Protein AF-A0A822CH81-F1 (afdb_monomer)

Solvent-accessible surface area (backbone atoms only — not comparable to full-atom values): 10893 Å² total; per-residue (Å²): 95,43,92,82,70,73,47,60,62,78,80,57,66,49,81,65,67,58,26,70,72,47,43,46,53,61,46,34,68,74,40,91,65,23,70,62,56,49,52,55,52,52,50,49,55,49,53,59,51,48,55,54,50,51,54,54,52,48,54,55,52,50,51,50,34,70,75,37,65,79,48,52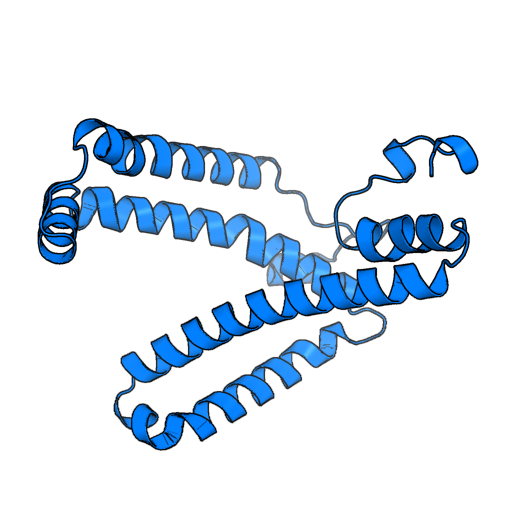,85,43,47,68,59,52,52,53,50,49,52,52,52,53,51,64,70,46,48,66,50,74,42,100,66,8,65,60,54,47,50,50,47,49,60,40,58,56,58,57,49,50,34,52,51,51,32,52,51,32,47,43,50,34,65,69,67,23,49,70,54,55,47,48,51,48,19,69,75,68,74,48,71,70,66,60,72,63,54,46,43,42,46,68,45,51,46,39,50,50,33,46,53,50,40,52,50,50,61,72,65,61,64,85,70,65,63,88,90,46,74,67,54,72,70,58,56,62,71,49,109

Sequence (193 aa):
MSLKTGLPIAQVAQGGPGLAFIAYPQALSIMPGGPFWAVIFFFMLLTLGLDSQFAFADVIISGLLDSFKQLRRHKIFVTISYCIVCYLLALPICAPGGIYLFTLMNEYASNLSVFACAFIEFVLIAYIYGFNNFMEDIRMMLGKRPLEPFWFFTWCISGPLVTLIIFFSTVIRFRTPTEGNYEYPAYANALGW

pLDDT: mean 86.25, std 8.96, range [56.41, 96.06]

Structure (mmCIF, N/CA/C/O backbone):
data_AF-A0A822CH81-F1
#
_entry.id   AF-A0A822CH81-F1
#
loop_
_atom_site.group_PDB
_atom_site.id
_atom_site.type_symbol
_atom_site.label_atom_id
_atom_site.label_alt_id
_atom_site.label_comp_id
_atom_site.label_asym_id
_atom_site.label_entity_id
_atom_site.label_seq_id
_atom_site.pdbx_PDB_ins_code
_atom_site.Cartn_x
_atom_site.Cartn_y
_atom_s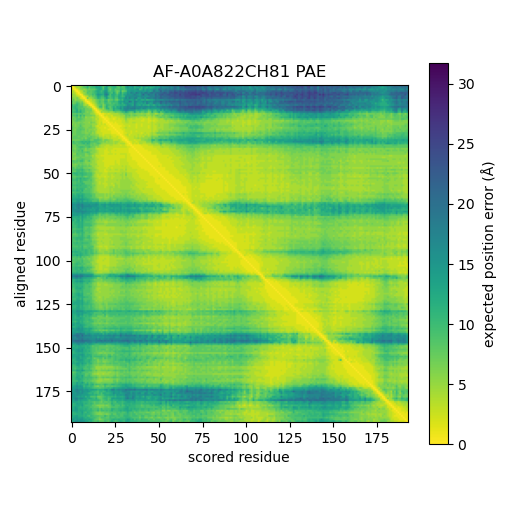ite.Cartn_z
_atom_site.occupancy
_atom_site.B_iso_or_equiv
_atom_site.auth_seq_id
_atom_site.auth_comp_id
_atom_site.auth_asym_id
_atom_site.auth_atom_id
_atom_site.pdbx_PDB_model_num
ATOM 1 N N . MET A 1 1 ? 25.733 7.157 -15.537 1.00 56.41 1 MET A N 1
ATOM 2 C CA . MET A 1 1 ? 25.040 6.988 -16.832 1.00 56.41 1 MET A CA 1
ATOM 3 C C . MET A 1 1 ? 25.087 8.261 -17.667 1.00 56.41 1 MET A C 1
ATOM 5 O O . MET A 1 1 ? 25.734 8.218 -18.703 1.00 56.41 1 MET A O 1
ATOM 9 N N . SER A 1 2 ? 24.545 9.397 -17.206 1.00 58.25 2 SER A N 1
ATOM 10 C CA . SER A 1 2 ? 24.563 10.672 -17.959 1.00 58.25 2 SER A CA 1
ATOM 11 C C . SER A 1 2 ? 25.967 11.096 -18.443 1.00 58.25 2 SER A C 1
ATOM 13 O O . SER A 1 2 ? 26.146 11.349 -19.628 1.00 58.25 2 SER A O 1
ATOM 15 N N . LEU A 1 3 ? 27.003 10.997 -17.596 1.00 65.75 3 LEU A N 1
ATOM 16 C CA . LEU A 1 3 ? 28.392 11.328 -17.976 1.00 65.75 3 LEU A CA 1
ATOM 17 C C . LEU A 1 3 ? 28.984 10.438 -19.096 1.00 65.75 3 LEU A C 1
ATOM 19 O O . LEU A 1 3 ? 29.826 10.893 -19.856 1.00 65.75 3 LEU A O 1
ATOM 23 N N . LYS A 1 4 ? 28.573 9.163 -19.192 1.00 62.88 4 LYS A N 1
ATOM 24 C CA . LYS A 1 4 ? 29.111 8.200 -20.178 1.00 62.88 4 LYS A CA 1
ATOM 25 C C . LYS A 1 4 ? 28.238 8.032 -21.425 1.00 62.88 4 LYS A C 1
ATOM 27 O O . LYS A 1 4 ? 28.747 7.621 -22.456 1.00 62.88 4 LYS A O 1
ATOM 32 N N . THR A 1 5 ? 26.940 8.308 -21.318 1.00 60.78 5 THR A N 1
ATOM 33 C CA . THR A 1 5 ? 25.959 8.155 -22.412 1.00 60.78 5 THR A CA 1
ATOM 34 C C . THR A 1 5 ? 25.613 9.483 -23.083 1.00 60.78 5 THR A C 1
ATOM 36 O O . THR A 1 5 ? 24.986 9.476 -24.133 1.00 60.78 5 THR A O 1
ATOM 39 N N . GLY A 1 6 ? 26.005 10.621 -22.495 1.00 63.62 6 GLY A N 1
ATOM 40 C CA . GLY A 1 6 ? 25.714 11.956 -23.026 1.00 63.62 6 GLY A CA 1
ATOM 41 C C . GLY A 1 6 ? 24.241 12.368 -22.935 1.00 63.62 6 GLY A C 1
ATOM 42 O O . GLY A 1 6 ? 23.880 13.432 -23.427 1.00 63.62 6 GLY A O 1
ATOM 43 N N . LEU A 1 7 ? 23.385 11.549 -22.312 1.00 69.56 7 LEU A N 1
ATOM 44 C CA . LEU A 1 7 ? 21.951 11.808 -22.204 1.00 69.56 7 LEU A CA 1
ATOM 45 C C . LEU A 1 7 ? 21.621 12.715 -21.001 1.00 69.56 7 LEU A C 1
ATOM 47 O O . LEU A 1 7 ? 22.214 12.545 -19.923 1.00 69.56 7 LEU A O 1
ATOM 51 N N . PRO A 1 8 ? 20.657 13.650 -21.139 1.00 70.56 8 PRO A N 1
ATOM 52 C CA . PRO A 1 8 ? 20.176 14.476 -20.035 1.00 70.56 8 PRO A CA 1
ATOM 53 C C . PRO A 1 8 ? 19.601 13.619 -18.905 1.00 70.56 8 PRO A C 1
ATOM 55 O O . PRO A 1 8 ? 18.830 12.699 -19.165 1.00 70.56 8 PRO A O 1
ATOM 58 N N . ILE A 1 9 ? 19.899 13.962 -17.645 1.00 65.44 9 ILE A N 1
ATOM 59 C CA . ILE A 1 9 ? 19.430 13.225 -16.449 1.00 65.44 9 ILE A CA 1
ATOM 60 C C . ILE A 1 9 ? 17.902 13.045 -16.451 1.00 65.44 9 ILE A C 1
ATOM 62 O O . ILE A 1 9 ? 17.415 11.983 -16.074 1.00 65.44 9 ILE A O 1
ATOM 66 N N . ALA A 1 10 ? 17.155 14.029 -16.961 1.00 63.06 10 ALA A N 1
ATOM 67 C CA . ALA A 1 10 ? 15.696 13.978 -17.075 1.00 63.06 10 ALA A CA 1
ATOM 68 C C . ALA A 1 10 ? 15.167 12.829 -17.961 1.00 63.06 10 ALA A C 1
ATOM 70 O O . ALA A 1 10 ? 14.057 12.359 -17.739 1.00 63.06 10 ALA A O 1
ATOM 71 N N . GLN A 1 11 ? 15.944 12.348 -18.939 1.00 61.78 11 GLN A N 1
ATOM 72 C CA . GLN A 1 11 ? 15.560 11.203 -19.780 1.00 61.78 11 GLN A CA 1
ATOM 73 C C . GLN A 1 11 ? 15.865 9.854 -19.119 1.00 61.78 11 GLN A C 1
ATOM 75 O O . GLN A 1 11 ? 15.306 8.836 -19.508 1.00 61.78 11 GLN A O 1
ATOM 80 N N . VAL A 1 12 ? 16.745 9.844 -18.117 1.00 59.25 12 VAL A N 1
ATOM 81 C CA . VAL A 1 12 ? 17.216 8.626 -17.441 1.00 59.25 12 VAL A CA 1
ATOM 82 C C . VAL A 1 12 ? 16.538 8.417 -16.083 1.00 59.25 12 VAL A C 1
ATOM 84 O O . VAL A 1 12 ? 16.544 7.309 -15.560 1.00 59.25 12 VAL A O 1
ATOM 87 N N . ALA A 1 13 ? 15.962 9.478 -15.513 1.00 58.34 13 ALA A N 1
ATOM 88 C CA . ALA A 1 13 ? 15.343 9.511 -14.191 1.00 58.34 13 ALA A CA 1
ATOM 89 C C . ALA A 1 13 ? 13.810 9.642 -14.263 1.00 58.34 13 ALA A C 1
ATOM 91 O O . ALA A 1 13 ? 13.215 10.438 -13.537 1.00 58.34 13 ALA A O 1
ATOM 92 N N . GLN A 1 14 ? 13.159 8.889 -15.152 1.00 61.22 14 GLN A N 1
ATOM 93 C CA . GLN A 1 14 ? 11.700 8.763 -15.113 1.00 61.22 14 GLN A CA 1
ATOM 94 C C . GLN A 1 14 ? 11.318 7.805 -13.977 1.00 61.22 14 GLN A C 1
ATOM 96 O O . GLN A 1 14 ? 11.880 6.717 -13.877 1.00 61.22 14 GLN A O 1
ATOM 101 N N . GLY A 1 15 ? 10.421 8.234 -13.084 1.00 64.25 15 GLY A N 1
ATOM 102 C CA . GLY A 1 15 ? 9.946 7.415 -11.966 1.00 64.25 15 GLY A CA 1
ATOM 103 C C . GLY A 1 15 ? 9.169 6.178 -12.431 1.00 64.25 15 GLY A C 1
ATOM 104 O O . GLY A 1 15 ? 8.727 6.102 -13.574 1.00 64.25 15 GLY A O 1
ATOM 105 N N . GLY A 1 16 ? 8.997 5.206 -11.534 1.00 74.25 16 GLY A N 1
ATOM 106 C CA . GLY A 1 16 ? 8.250 3.977 -11.813 1.00 74.25 16 GLY A CA 1
ATOM 107 C C . GLY A 1 16 ? 9.122 2.793 -12.263 1.00 74.25 16 GLY A C 1
ATOM 108 O O . GLY A 1 16 ? 10.353 2.837 -12.151 1.00 74.25 16 GLY A O 1
ATOM 109 N N . PRO A 1 17 ? 8.503 1.703 -12.754 1.00 78.81 17 PRO A N 1
ATOM 110 C CA . PRO A 1 17 ? 9.198 0.450 -13.063 1.00 78.81 17 PRO A CA 1
ATOM 111 C C . PRO A 1 17 ? 10.262 0.605 -14.162 1.00 78.81 17 PRO A C 1
ATOM 113 O O . PRO A 1 17 ? 11.276 -0.093 -14.139 1.00 78.81 17 PRO A O 1
ATOM 116 N N . GLY A 1 18 ? 10.097 1.565 -15.079 1.00 77.88 18 GLY A N 1
ATOM 117 C CA . GLY A 1 18 ? 11.080 1.861 -16.126 1.00 77.88 18 GLY A CA 1
ATOM 118 C C . GLY A 1 18 ? 12.463 2.240 -15.583 1.00 77.88 18 GLY A C 1
ATOM 119 O O . GLY A 1 18 ? 13.475 1.874 -16.178 1.00 77.88 18 GLY A O 1
ATOM 120 N N . LEU A 1 19 ? 12.544 2.877 -14.410 1.00 81.56 19 LEU A N 1
ATOM 121 C CA . LEU A 1 19 ? 13.829 3.188 -13.784 1.00 81.56 19 LEU A CA 1
ATOM 122 C C . LEU A 1 19 ? 14.598 1.899 -13.462 1.00 81.56 19 LEU A C 1
ATOM 124 O O . LEU A 1 19 ? 15.728 1.708 -13.912 1.00 81.56 19 LEU A O 1
ATOM 128 N N . ALA A 1 20 ? 13.958 0.997 -12.716 1.00 84.31 20 ALA A N 1
ATOM 129 C CA . ALA A 1 20 ? 14.553 -0.246 -12.233 1.00 84.31 20 ALA A CA 1
ATOM 130 C C . ALA A 1 20 ? 14.810 -1.268 -13.350 1.00 84.31 20 ALA A C 1
ATOM 132 O O . ALA A 1 20 ? 15.805 -1.983 -13.289 1.00 84.31 20 ALA A O 1
ATOM 133 N N . PHE A 1 21 ? 13.953 -1.329 -14.375 1.00 85.88 21 PHE A N 1
ATOM 134 C CA . PHE A 1 21 ? 14.026 -2.359 -15.418 1.00 85.88 21 PHE A CA 1
ATOM 135 C C . PHE A 1 21 ? 14.645 -1.892 -16.744 1.00 85.88 21 PHE A C 1
ATOM 137 O O . PHE A 1 21 ? 14.967 -2.735 -17.578 1.00 85.88 21 PHE A O 1
ATOM 144 N N . ILE A 1 22 ? 14.867 -0.586 -16.944 1.00 83.69 22 ILE A N 1
ATOM 145 C CA . ILE A 1 22 ? 15.486 -0.043 -18.168 1.00 83.69 22 ILE A CA 1
ATOM 146 C C . ILE A 1 22 ? 16.767 0.720 -17.828 1.00 83.69 22 ILE A C 1
ATOM 148 O O . ILE A 1 22 ? 17.850 0.333 -18.269 1.00 83.69 22 ILE A O 1
ATOM 152 N N . ALA A 1 23 ? 16.673 1.771 -17.009 1.00 84.06 23 ALA A N 1
ATOM 153 C CA . ALA A 1 23 ? 17.817 2.641 -16.734 1.00 84.06 23 ALA A CA 1
ATOM 154 C C . ALA A 1 23 ? 18.923 1.928 -15.934 1.00 84.06 23 ALA A C 1
ATOM 156 O O . ALA A 1 23 ? 20.101 2.011 -16.290 1.00 84.06 23 ALA A O 1
ATOM 157 N N . TYR A 1 24 ? 18.564 1.185 -14.880 1.00 83.94 24 TYR A N 1
ATOM 158 C CA . TYR A 1 24 ? 19.539 0.457 -14.059 1.00 83.94 24 TYR A CA 1
ATOM 159 C C . TYR A 1 24 ? 20.279 -0.648 -14.838 1.00 83.94 24 TYR A C 1
ATOM 161 O O . TYR A 1 24 ? 21.511 -0.631 -14.825 1.00 83.94 24 TYR A O 1
ATOM 169 N N . PRO A 1 25 ? 19.614 -1.557 -15.580 1.00 86.19 25 PRO A N 1
ATOM 170 C CA . PRO A 1 25 ? 20.307 -2.564 -16.385 1.00 86.19 25 PRO A CA 1
ATOM 171 C C . PRO A 1 25 ? 21.233 -1.963 -17.448 1.00 86.19 25 PRO A C 1
ATOM 173 O O . PRO A 1 25 ? 22.352 -2.445 -17.619 1.00 86.19 25 PRO A O 1
ATOM 176 N N . GLN A 1 26 ? 20.821 -0.871 -18.104 1.00 83.94 26 GLN A N 1
ATOM 177 C CA . GLN A 1 26 ? 21.674 -0.142 -19.051 1.00 83.94 26 GLN A CA 1
ATOM 178 C C . GLN A 1 26 ? 22.906 0.483 -18.378 1.00 83.94 26 GLN A C 1
ATOM 180 O O . GLN A 1 26 ? 23.978 0.555 -18.975 1.00 83.94 26 GLN A O 1
ATOM 185 N N . ALA A 1 27 ? 22.790 0.943 -17.130 1.00 84.75 27 ALA A N 1
ATOM 186 C CA . ALA A 1 27 ? 23.944 1.419 -16.375 1.00 84.75 27 ALA A CA 1
ATOM 187 C C . ALA A 1 27 ? 24.882 0.265 -15.979 1.00 84.75 27 ALA A C 1
ATOM 189 O O . ALA A 1 27 ? 26.104 0.407 -16.078 1.00 84.75 27 ALA A O 1
ATOM 190 N N . LEU A 1 28 ? 24.319 -0.871 -15.557 1.00 87.00 28 LEU A N 1
ATOM 191 C CA . LEU A 1 28 ? 25.063 -2.057 -15.124 1.00 87.00 28 LEU A CA 1
ATOM 192 C C . LEU A 1 28 ? 25.816 -2.734 -16.276 1.00 87.00 28 LEU A C 1
ATOM 194 O O . LEU A 1 28 ? 26.920 -3.230 -16.063 1.00 87.00 28 LEU A O 1
ATOM 198 N N . SER A 1 29 ? 25.289 -2.694 -17.503 1.00 85.31 29 SER A N 1
ATOM 199 C CA . SER A 1 29 ? 25.965 -3.260 -18.680 1.00 85.31 29 SER A CA 1
ATOM 200 C C . SER A 1 29 ? 27.255 -2.522 -19.062 1.00 85.31 29 SER A C 1
ATOM 202 O O . SER A 1 29 ? 28.096 -3.080 -19.759 1.00 85.31 29 SER A O 1
ATOM 204 N N . ILE A 1 30 ? 27.429 -1.275 -18.609 1.00 86.56 30 ILE A N 1
ATOM 205 C CA . ILE A 1 30 ? 28.622 -0.450 -18.870 1.00 86.56 30 ILE A CA 1
ATOM 206 C C . ILE A 1 30 ? 29.711 -0.686 -17.800 1.00 86.56 30 ILE A C 1
ATOM 208 O O . ILE A 1 30 ? 30.855 -0.252 -17.963 1.00 86.56 30 ILE A O 1
ATOM 212 N N . MET A 1 31 ? 29.381 -1.352 -16.688 1.00 85.06 31 MET A N 1
ATOM 213 C CA . MET A 1 31 ? 30.329 -1.629 -15.608 1.00 85.06 31 MET A CA 1
ATOM 214 C C . MET A 1 31 ? 31.163 -2.890 -15.891 1.00 85.06 31 MET A C 1
ATOM 216 O O . MET A 1 31 ? 30.634 -3.885 -16.393 1.00 85.06 31 MET A O 1
ATOM 220 N N . PRO A 1 32 ? 32.462 -2.903 -15.532 1.00 88.12 32 PRO A N 1
ATOM 221 C CA . PRO A 1 32 ? 33.246 -4.133 -15.557 1.00 88.12 32 PRO A CA 1
ATOM 222 C C . PRO A 1 32 ? 32.633 -5.149 -14.579 1.00 88.12 32 PRO A C 1
ATOM 224 O O . PRO A 1 32 ? 32.334 -4.817 -13.433 1.00 88.12 32 PRO A O 1
ATOM 227 N N . GLY A 1 33 ? 32.407 -6.382 -15.039 1.00 89.38 33 GLY A N 1
ATOM 228 C CA . GLY A 1 33 ? 31.693 -7.396 -14.253 1.00 89.38 33 GLY A CA 1
ATOM 229 C C . GLY A 1 33 ? 30.170 -7.202 -14.194 1.00 89.38 33 GLY A C 1
ATOM 230 O O . GLY A 1 33 ? 29.536 -7.713 -13.276 1.00 89.38 33 GLY A O 1
ATOM 231 N N . GLY A 1 34 ? 29.571 -6.492 -15.160 1.00 87.38 34 GLY A N 1
ATOM 232 C CA . GLY A 1 34 ? 28.127 -6.211 -15.239 1.00 87.38 34 GLY A CA 1
ATOM 233 C C . GLY A 1 34 ? 27.177 -7.373 -14.890 1.00 87.38 34 GLY A C 1
ATOM 234 O O . GLY A 1 34 ? 26.247 -7.145 -14.116 1.00 87.38 34 GLY A O 1
ATOM 235 N N . PRO A 1 35 ? 27.407 -8.622 -15.355 1.00 90.12 35 PRO A N 1
ATOM 236 C CA . PRO A 1 35 ? 26.544 -9.754 -15.006 1.00 90.12 35 PRO A CA 1
ATOM 237 C C . PRO A 1 35 ? 26.453 -10.039 -13.500 1.00 90.12 35 PRO A C 1
ATOM 239 O O . PRO A 1 35 ? 25.375 -10.353 -13.005 1.00 90.12 35 PRO A O 1
ATOM 242 N N . PHE A 1 36 ? 27.553 -9.887 -12.755 1.00 91.44 36 PHE A N 1
ATOM 243 C CA . PHE A 1 36 ? 27.570 -10.097 -11.304 1.00 91.44 36 PHE A CA 1
ATOM 244 C C . PHE A 1 36 ? 26.692 -9.068 -10.580 1.00 91.44 36 PHE A C 1
ATOM 246 O O . PHE A 1 36 ? 25.860 -9.421 -9.744 1.00 91.44 36 PHE A O 1
ATOM 253 N N . TRP A 1 37 ? 26.819 -7.794 -10.958 1.00 90.62 37 TRP A N 1
ATOM 254 C CA . TRP A 1 37 ? 26.031 -6.710 -10.375 1.00 90.62 37 TRP A CA 1
ATOM 255 C C . TRP A 1 37 ? 24.545 -6.800 -10.731 1.00 90.62 37 TRP A C 1
ATOM 257 O O . TRP A 1 37 ? 23.701 -6.500 -9.888 1.00 90.62 37 TRP A O 1
ATOM 267 N N . ALA A 1 38 ? 24.213 -7.258 -11.942 1.00 91.12 38 ALA A N 1
ATOM 268 C CA . ALA A 1 38 ? 22.831 -7.480 -12.357 1.00 91.12 38 ALA A CA 1
ATOM 269 C C . ALA A 1 38 ? 22.134 -8.543 -11.494 1.00 91.12 38 ALA A C 1
ATOM 271 O O . ALA A 1 38 ? 21.012 -8.313 -11.047 1.00 91.12 38 ALA A O 1
ATOM 272 N N . VAL A 1 39 ? 22.802 -9.667 -11.201 1.00 93.31 39 VAL A N 1
ATOM 273 C CA . VAL A 1 39 ? 22.236 -10.728 -10.348 1.00 93.31 39 VAL A CA 1
ATOM 274 C C . VAL A 1 39 ? 21.916 -10.200 -8.952 1.00 93.31 39 VAL A C 1
ATOM 276 O O . VAL A 1 39 ? 20.802 -10.395 -8.473 1.00 93.31 39 VAL A O 1
ATOM 279 N N . ILE A 1 40 ? 22.852 -9.489 -8.316 1.00 93.75 40 ILE A N 1
ATOM 280 C CA . ILE A 1 40 ? 22.638 -8.923 -6.974 1.00 93.75 40 ILE A CA 1
ATOM 281 C C . ILE A 1 40 ? 21.508 -7.888 -6.992 1.00 93.75 40 ILE A C 1
ATOM 283 O O . ILE A 1 40 ? 20.662 -7.885 -6.101 1.00 93.75 40 ILE A O 1
ATOM 287 N N . PHE A 1 41 ? 21.464 -7.034 -8.016 1.00 91.88 41 PHE A N 1
ATOM 288 C CA . PHE A 1 41 ? 20.439 -6.004 -8.150 1.00 91.88 41 PHE A CA 1
ATOM 289 C C . PHE A 1 41 ? 19.030 -6.594 -8.308 1.00 91.88 41 PHE A C 1
ATOM 291 O O . PHE A 1 41 ? 18.111 -6.197 -7.593 1.00 91.88 41 PHE A O 1
ATOM 298 N N . PHE A 1 42 ? 18.847 -7.578 -9.192 1.00 93.12 42 PHE A N 1
ATOM 299 C CA . PHE A 1 42 ? 17.545 -8.229 -9.357 1.00 93.12 42 PHE A CA 1
ATOM 300 C C . PHE A 1 42 ? 17.172 -9.109 -8.164 1.00 93.12 42 PHE A C 1
ATOM 302 O O . PHE A 1 42 ? 15.999 -9.162 -7.803 1.00 93.12 42 PHE A O 1
ATOM 309 N N . PHE A 1 43 ? 18.148 -9.746 -7.509 1.00 94.81 43 PHE A N 1
ATOM 310 C CA . PHE A 1 43 ? 17.905 -10.475 -6.266 1.00 94.81 43 PHE A CA 1
ATOM 311 C C . PHE A 1 43 ? 17.412 -9.537 -5.157 1.00 94.81 43 PHE A C 1
ATOM 313 O O . PHE A 1 43 ? 16.427 -9.842 -4.491 1.00 94.81 43 PHE A O 1
ATOM 320 N N . MET A 1 44 ? 18.024 -8.357 -5.020 1.00 94.81 44 MET A N 1
ATOM 321 C CA . MET A 1 44 ? 17.555 -7.311 -4.111 1.00 94.81 44 MET A CA 1
ATOM 322 C C . MET A 1 44 ? 16.106 -6.906 -4.428 1.00 94.81 44 MET A C 1
ATOM 324 O O . MET A 1 44 ? 15.266 -6.936 -3.530 1.00 94.81 44 MET A O 1
ATOM 328 N N . LEU A 1 45 ? 15.783 -6.587 -5.690 1.00 93.12 45 LEU A N 1
ATOM 329 C CA . LEU A 1 45 ? 14.411 -6.243 -6.098 1.00 93.12 45 LEU A CA 1
ATOM 330 C C . LEU A 1 45 ? 13.406 -7.362 -5.791 1.00 93.12 45 LEU A C 1
ATOM 332 O O . LEU A 1 45 ? 12.302 -7.085 -5.323 1.00 93.12 45 LEU A O 1
ATOM 336 N N . LEU A 1 46 ? 13.797 -8.620 -6.004 1.00 94.25 46 LEU A N 1
ATOM 337 C CA . LEU A 1 46 ? 12.975 -9.783 -5.684 1.00 94.25 46 LEU A CA 1
ATOM 338 C C . LEU A 1 46 ? 12.724 -9.886 -4.175 1.00 94.25 46 LEU A C 1
ATOM 340 O O . LEU A 1 46 ? 11.579 -10.053 -3.767 1.00 94.25 46 LEU A O 1
ATOM 344 N N . THR A 1 47 ? 13.753 -9.731 -3.337 1.00 94.56 47 THR A N 1
ATOM 345 C CA . THR A 1 47 ? 13.582 -9.767 -1.873 1.00 94.56 47 THR A CA 1
ATOM 346 C C . THR A 1 47 ? 12.723 -8.614 -1.345 1.00 94.56 47 THR A C 1
ATOM 348 O O . THR A 1 47 ? 11.879 -8.849 -0.485 1.00 94.56 47 THR A O 1
ATOM 351 N N . LEU A 1 48 ? 12.860 -7.404 -1.906 1.00 93.94 48 LEU A N 1
ATOM 352 C CA . LEU A 1 48 ? 12.030 -6.240 -1.561 1.00 93.94 48 LEU A CA 1
ATOM 353 C C . LEU A 1 48 ? 10.545 -6.478 -1.871 1.00 93.94 48 LEU A C 1
ATOM 355 O O . LEU A 1 48 ? 9.674 -6.156 -1.062 1.00 93.94 48 LEU A O 1
ATOM 359 N N . GLY A 1 49 ? 10.258 -7.062 -3.038 1.00 92.56 49 GLY A N 1
ATOM 360 C CA . GLY A 1 49 ? 8.897 -7.429 -3.420 1.00 92.56 49 GLY A CA 1
ATOM 361 C C . GLY A 1 49 ? 8.330 -8.553 -2.551 1.00 92.56 49 GLY A C 1
ATOM 362 O O . GLY A 1 49 ? 7.190 -8.458 -2.104 1.00 92.56 49 GLY A O 1
ATOM 363 N N . LEU A 1 50 ? 9.121 -9.597 -2.281 1.00 94.06 50 LEU A N 1
ATOM 364 C CA . LEU A 1 50 ? 8.678 -10.752 -1.496 1.00 94.06 50 LEU A CA 1
ATOM 365 C C . LEU A 1 50 ? 8.308 -10.391 -0.056 1.00 94.06 50 LEU A C 1
ATOM 367 O O . LEU A 1 50 ? 7.255 -10.822 0.405 1.00 94.06 50 LEU A O 1
ATOM 371 N N . ASP A 1 51 ? 9.130 -9.602 0.636 1.00 94.12 51 ASP A N 1
ATOM 372 C CA . ASP A 1 51 ? 8.865 -9.205 2.027 1.00 94.12 51 ASP A CA 1
ATOM 373 C C . ASP A 1 51 ? 7.531 -8.451 2.151 1.00 94.12 51 ASP A C 1
ATOM 375 O O . ASP A 1 51 ? 6.656 -8.819 2.939 1.00 94.12 51 ASP A O 1
ATOM 379 N N . SER A 1 52 ? 7.314 -7.485 1.254 1.00 93.88 52 SER A N 1
ATOM 380 C CA . SER A 1 52 ? 6.063 -6.726 1.182 1.00 93.88 52 SER A CA 1
ATOM 381 C C . SER A 1 52 ? 4.857 -7.636 0.903 1.00 93.88 52 SER A C 1
ATOM 383 O O . SER A 1 52 ? 3.820 -7.514 1.553 1.00 93.88 52 SER A O 1
ATOM 385 N N . GLN A 1 53 ? 4.982 -8.580 -0.038 1.00 94.00 53 GLN A N 1
ATOM 386 C CA . GLN A 1 53 ? 3.904 -9.519 -0.371 1.00 94.00 53 GLN A CA 1
ATOM 387 C C . GLN A 1 53 ? 3.563 -10.456 0.792 1.00 94.00 53 GLN A C 1
ATOM 389 O O . GLN A 1 53 ? 2.385 -10.739 1.017 1.00 94.00 53 GLN A O 1
ATOM 394 N N . PHE A 1 54 ? 4.560 -10.910 1.558 1.00 93.56 54 PHE A N 1
ATOM 395 C CA . PHE A 1 54 ? 4.311 -11.716 2.752 1.00 93.56 54 PHE A CA 1
ATOM 396 C C . PHE A 1 54 ? 3.559 -10.930 3.824 1.00 93.56 54 PHE A C 1
ATOM 398 O O . PHE A 1 54 ? 2.611 -11.469 4.391 1.00 93.56 54 PHE A O 1
ATOM 405 N N . ALA A 1 55 ? 3.912 -9.662 4.052 1.00 94.62 55 ALA A N 1
ATOM 406 C CA . ALA A 1 55 ? 3.196 -8.809 4.996 1.00 94.62 55 ALA A CA 1
ATOM 407 C C . ALA A 1 55 ? 1.717 -8.631 4.600 1.00 94.62 55 ALA A C 1
ATOM 409 O O . ALA A 1 55 ? 0.829 -8.843 5.425 1.00 94.62 55 ALA A O 1
ATOM 410 N N . PHE A 1 56 ? 1.428 -8.322 3.330 1.00 92.44 56 PHE A N 1
ATOM 411 C CA . PHE A 1 56 ? 0.043 -8.178 2.858 1.00 92.44 56 PHE A CA 1
ATOM 412 C C . PHE A 1 56 ? -0.752 -9.484 2.938 1.00 92.44 56 PHE A C 1
ATOM 414 O O . PHE A 1 56 ? -1.892 -9.486 3.411 1.00 92.44 56 PHE A O 1
ATOM 421 N N . ALA A 1 57 ? -0.159 -10.599 2.502 1.00 94.44 57 ALA A N 1
ATOM 422 C CA . ALA A 1 57 ? -0.805 -11.902 2.582 1.00 94.44 57 ALA A CA 1
ATOM 423 C C . ALA A 1 57 ? -1.118 -12.282 4.035 1.00 94.44 57 ALA A C 1
ATOM 425 O O . ALA A 1 57 ? -2.216 -12.762 4.315 1.00 94.44 57 ALA A O 1
ATOM 426 N N . ASP A 1 58 ? -0.191 -12.037 4.965 1.00 94.06 58 ASP A N 1
ATOM 427 C CA . ASP A 1 58 ? -0.394 -12.350 6.378 1.00 94.06 58 ASP A CA 1
ATOM 428 C C . ASP A 1 58 ? -1.487 -11.484 7.015 1.00 94.06 58 ASP A C 1
ATOM 430 O O . ASP A 1 58 ? -2.318 -12.022 7.744 1.00 94.06 58 ASP A O 1
ATOM 434 N N . VAL A 1 59 ? -1.575 -10.190 6.679 1.00 94.62 59 VAL A N 1
ATOM 435 C CA . VAL A 1 59 ? -2.660 -9.308 7.152 1.00 94.62 59 VAL A CA 1
ATOM 436 C C . VAL A 1 59 ? -4.029 -9.823 6.697 1.00 94.62 59 VAL A C 1
ATOM 438 O O . VAL A 1 59 ? -4.947 -9.939 7.511 1.00 94.62 59 VAL A O 1
ATOM 441 N N . ILE A 1 60 ? -4.172 -10.190 5.419 1.00 93.62 60 ILE A N 1
ATOM 442 C CA . ILE A 1 60 ? -5.445 -10.691 4.878 1.00 93.62 60 ILE A CA 1
ATOM 443 C C . ILE A 1 60 ? -5.798 -12.051 5.490 1.00 93.62 60 ILE A C 1
ATOM 445 O O . ILE A 1 60 ? -6.927 -12.260 5.940 1.00 93.62 60 ILE A O 1
ATOM 449 N N . ILE A 1 61 ? -4.839 -12.979 5.540 1.00 93.06 61 ILE A N 1
ATOM 450 C CA . ILE A 1 61 ? -5.054 -14.319 6.094 1.00 93.06 61 ILE A CA 1
ATOM 451 C C . ILE A 1 61 ? -5.393 -14.226 7.583 1.00 93.06 61 ILE A C 1
ATOM 453 O O . ILE A 1 61 ? -6.362 -14.843 8.022 1.00 93.06 61 ILE A O 1
ATOM 457 N N . SER A 1 62 ? -4.643 -13.451 8.362 1.00 92.50 62 SER A N 1
ATOM 458 C CA . SER A 1 62 ? -4.895 -13.279 9.794 1.00 92.50 62 SER A CA 1
ATOM 459 C C . SER A 1 62 ? -6.253 -12.621 10.050 1.00 92.50 62 SER A C 1
ATOM 461 O O . SER A 1 62 ? -7.029 -13.146 10.847 1.00 92.50 62 SER A O 1
ATOM 463 N N . GLY A 1 63 ? -6.615 -11.578 9.292 1.00 92.94 63 GLY A N 1
ATOM 464 C CA . GLY A 1 63 ? -7.939 -10.951 9.378 1.00 92.94 63 GLY A CA 1
ATOM 465 C C . GLY A 1 63 ? -9.094 -11.918 9.079 1.00 92.94 63 GLY A C 1
ATOM 466 O O . GLY A 1 63 ? -10.109 -11.925 9.786 1.00 92.94 63 GLY A O 1
ATOM 467 N N . LEU A 1 64 ? -8.933 -12.798 8.084 1.00 90.94 64 LEU A N 1
ATOM 468 C CA . LEU A 1 64 ? -9.908 -13.852 7.777 1.00 90.94 64 LEU A CA 1
ATOM 469 C C . LEU A 1 64 ? -10.026 -14.879 8.910 1.00 90.94 64 LEU A C 1
ATOM 471 O O . LEU A 1 64 ? -11.135 -15.288 9.261 1.00 90.94 64 LEU A O 1
ATOM 475 N N . LEU A 1 65 ? -8.902 -15.297 9.495 1.00 91.88 65 LEU A N 1
ATOM 476 C CA . LEU A 1 65 ? -8.876 -16.284 10.579 1.00 91.88 65 LEU A CA 1
ATOM 477 C C . LEU A 1 65 ? -9.439 -15.736 11.896 1.00 91.88 65 LEU A C 1
ATOM 479 O O . LEU A 1 65 ? -10.003 -16.508 12.677 1.00 91.88 65 LEU A O 1
ATOM 483 N N . ASP A 1 66 ? -9.301 -14.434 12.141 1.00 92.25 66 ASP A N 1
ATOM 484 C CA . ASP A 1 66 ? -9.862 -13.774 13.320 1.00 92.25 66 ASP A CA 1
ATOM 485 C C . ASP A 1 66 ? -11.363 -13.511 13.178 1.00 92.25 66 ASP A C 1
ATOM 487 O O . ASP A 1 66 ? -12.112 -13.695 14.142 1.00 92.25 66 ASP A O 1
ATOM 491 N N . SER A 1 67 ? -11.826 -13.202 11.963 1.00 91.94 67 SER A N 1
ATOM 492 C CA . SER A 1 67 ? -13.256 -13.065 11.655 1.00 91.94 67 SER A CA 1
ATOM 493 C C . SER A 1 67 ? -13.984 -14.416 11.693 1.00 91.94 67 SER A C 1
ATOM 495 O O . SER A 1 67 ? -15.067 -14.534 12.269 1.00 91.94 67 SER A O 1
ATOM 497 N N . PHE A 1 68 ? -13.377 -15.470 11.136 1.00 89.88 68 PHE A N 1
ATOM 498 C CA . PHE A 1 68 ? -13.963 -16.810 11.049 1.00 89.88 68 PHE A CA 1
ATOM 499 C C . PHE A 1 68 ? -13.175 -17.830 11.876 1.00 89.88 68 PHE A C 1
ATOM 501 O O . PHE A 1 68 ? -12.340 -18.581 11.368 1.00 89.88 68 PHE A O 1
ATOM 508 N N . LYS A 1 69 ? -13.516 -17.953 13.165 1.00 83.62 69 LYS A N 1
ATOM 509 C CA . LYS A 1 69 ? -12.844 -18.877 14.106 1.00 83.62 69 LYS A CA 1
ATOM 510 C C . LYS A 1 69 ? -12.819 -20.343 13.639 1.00 83.62 69 LYS A C 1
ATOM 512 O O . LYS A 1 69 ? -11.905 -21.082 14.001 1.00 83.62 69 LYS A O 1
ATOM 517 N N . GLN A 1 70 ? -13.785 -20.773 12.822 1.00 83.12 70 GLN A N 1
ATOM 518 C CA . GLN A 1 70 ? -13.849 -22.130 12.252 1.00 83.12 70 GLN A CA 1
ATOM 519 C C . GLN A 1 70 ? -12.734 -22.399 11.221 1.00 83.12 70 GLN A C 1
ATOM 521 O O . GLN A 1 70 ? -12.247 -23.528 11.121 1.00 83.12 70 GLN A O 1
ATOM 526 N N . LEU A 1 71 ? -12.280 -21.366 10.498 1.00 82.50 71 LEU A N 1
ATOM 527 C CA . LEU A 1 71 ? -11.186 -21.461 9.526 1.00 82.50 71 LEU A CA 1
ATOM 528 C C . LEU A 1 71 ? -9.818 -21.619 10.203 1.00 82.50 71 LEU A C 1
ATOM 530 O O . LEU A 1 71 ? -8.894 -22.143 9.582 1.00 82.50 71 LEU A O 1
ATOM 534 N N . ARG A 1 72 ? -9.689 -21.268 11.493 1.00 81.75 72 ARG A N 1
ATOM 535 C CA . ARG A 1 72 ? -8.432 -21.383 12.256 1.00 81.75 72 ARG A CA 1
ATOM 536 C C . ARG A 1 72 ? -7.861 -22.804 12.259 1.00 81.75 72 ARG A C 1
ATOM 538 O O . ARG A 1 72 ? -6.648 -22.972 12.168 1.00 81.75 72 ARG A O 1
ATOM 545 N N . ARG A 1 73 ? -8.721 -23.830 12.286 1.00 84.00 73 ARG A N 1
ATOM 546 C CA . ARG A 1 73 ? -8.305 -25.245 12.221 1.00 84.00 73 ARG A CA 1
ATOM 547 C C . ARG A 1 73 ? -7.740 -25.643 10.849 1.00 84.00 73 ARG A C 1
ATOM 549 O O . ARG A 1 73 ? -6.975 -26.596 10.764 1.00 84.00 73 ARG A O 1
ATOM 556 N N . HIS A 1 74 ? -8.083 -24.903 9.797 1.00 89.38 74 HIS A N 1
ATOM 557 C CA . HIS A 1 74 ? -7.714 -25.186 8.410 1.00 89.38 74 HIS A CA 1
ATOM 558 C C . HIS A 1 74 ? -6.831 -24.081 7.808 1.00 89.38 74 HIS A C 1
ATOM 560 O O . HIS A 1 74 ? -6.868 -23.866 6.599 1.00 89.38 74 HIS A O 1
ATOM 566 N N . LYS A 1 75 ? -6.011 -23.398 8.627 1.00 89.06 75 LYS A N 1
ATOM 567 C CA . LYS A 1 75 ? -5.144 -22.280 8.197 1.00 89.06 75 LYS A CA 1
ATOM 568 C C . LYS A 1 75 ? -4.377 -22.575 6.902 1.00 89.06 75 LYS A C 1
ATOM 570 O O . LYS A 1 75 ? -4.381 -21.749 6.001 1.00 89.06 75 LYS A O 1
ATOM 575 N N . ILE A 1 76 ? -3.781 -23.764 6.783 1.00 90.50 76 ILE A N 1
ATOM 576 C CA . ILE A 1 76 ? -3.008 -24.164 5.593 1.00 90.50 76 ILE A CA 1
ATOM 577 C C . ILE A 1 76 ? -3.876 -24.148 4.325 1.00 90.50 76 ILE A C 1
ATOM 579 O O . ILE A 1 76 ? -3.454 -23.619 3.300 1.00 90.50 76 ILE A O 1
ATOM 583 N N . PHE A 1 77 ? -5.101 -24.676 4.396 1.00 91.81 77 PHE A N 1
ATOM 584 C CA . PHE A 1 77 ? -6.029 -24.671 3.262 1.00 91.81 77 PHE A CA 1
ATOM 585 C C . PHE A 1 77 ? -6.447 -23.250 2.881 1.00 91.81 77 PHE A C 1
ATOM 587 O O . PH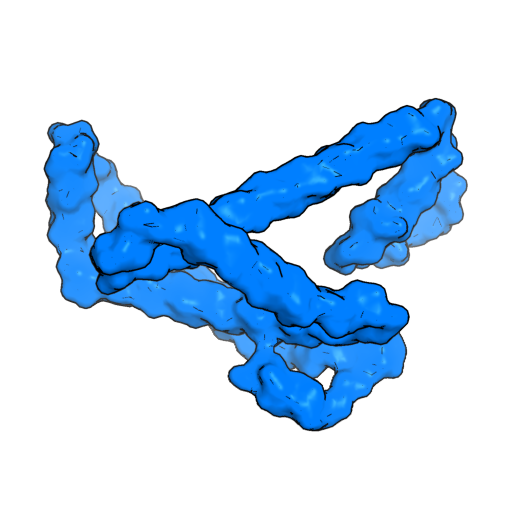E A 1 77 ? -6.496 -22.936 1.696 1.00 91.81 77 PHE A O 1
ATOM 594 N N . VAL A 1 78 ? -6.681 -22.382 3.870 1.00 92.69 78 VAL A N 1
ATOM 595 C CA . VAL A 1 78 ? -6.996 -20.964 3.638 1.00 92.69 78 VAL A CA 1
ATOM 596 C C . VAL A 1 78 ? -5.841 -20.274 2.913 1.00 92.69 78 VAL A C 1
ATOM 598 O O . VAL A 1 78 ? -6.063 -19.649 1.881 1.00 92.69 78 VAL A O 1
ATOM 601 N N . THR A 1 79 ? -4.602 -20.456 3.374 1.00 93.50 79 THR A N 1
ATOM 602 C CA . THR A 1 79 ? -3.417 -19.876 2.727 1.00 93.50 79 THR A CA 1
ATOM 603 C C . THR A 1 79 ? -3.247 -20.365 1.289 1.00 93.50 79 THR A C 1
ATOM 605 O O . THR A 1 79 ? -3.089 -19.548 0.389 1.00 93.50 79 THR A O 1
ATOM 608 N N . ILE A 1 80 ? -3.341 -21.677 1.041 1.00 94.44 80 ILE A N 1
ATOM 609 C CA . ILE A 1 80 ? -3.242 -22.232 -0.320 1.00 94.44 80 ILE A CA 1
ATOM 610 C C . ILE A 1 80 ? -4.358 -21.675 -1.210 1.00 94.44 80 ILE A C 1
ATOM 612 O O . ILE A 1 80 ? -4.094 -21.273 -2.341 1.00 94.44 80 ILE A O 1
ATOM 616 N N . SER A 1 81 ? -5.593 -21.607 -0.701 1.00 93.62 81 SER A N 1
ATOM 617 C CA . SER A 1 81 ? -6.719 -21.051 -1.456 1.00 93.62 81 SER A CA 1
ATOM 618 C C . SER A 1 81 ? -6.497 -19.582 -1.821 1.00 93.62 81 SER A C 1
ATOM 620 O O . SER A 1 81 ? -6.721 -19.205 -2.967 1.00 93.62 81 SER A O 1
ATOM 622 N N . TYR A 1 82 ? -5.970 -18.780 -0.892 1.00 94.25 82 TYR A N 1
ATOM 623 C CA . TYR A 1 82 ? -5.624 -17.383 -1.126 1.00 94.25 82 TYR A CA 1
ATOM 624 C C . TYR A 1 82 ? -4.552 -17.257 -2.215 1.00 94.25 82 TYR A C 1
ATOM 626 O O . TYR A 1 82 ? -4.750 -16.533 -3.187 1.00 94.25 82 TYR A O 1
ATOM 634 N N . CYS A 1 83 ? -3.468 -18.036 -2.126 1.00 94.62 83 CYS A N 1
ATOM 635 C CA . CYS A 1 83 ? -2.416 -18.059 -3.143 1.00 94.62 83 CYS A CA 1
ATOM 636 C C . CYS A 1 83 ? -2.955 -18.431 -4.534 1.00 94.62 83 CYS A C 1
ATOM 638 O O . CYS A 1 83 ? -2.581 -17.794 -5.516 1.00 94.62 83 CYS A O 1
ATOM 640 N N . ILE A 1 84 ? -3.841 -19.431 -4.631 1.00 96.06 84 ILE A N 1
ATOM 641 C CA . ILE A 1 84 ? -4.451 -19.847 -5.904 1.00 96.06 84 ILE A CA 1
ATOM 642 C C . ILE A 1 84 ? -5.328 -18.730 -6.474 1.00 96.06 84 ILE A C 1
ATOM 644 O O . ILE A 1 84 ? -5.217 -18.415 -7.657 1.00 96.06 84 ILE A O 1
ATOM 648 N N . VAL A 1 85 ? -6.174 -18.107 -5.649 1.00 95.75 85 VAL A N 1
ATOM 649 C CA . VAL A 1 85 ? -7.038 -16.999 -6.084 1.00 95.75 85 VAL A CA 1
ATOM 650 C C . VAL A 1 85 ? -6.196 -15.817 -6.564 1.00 95.75 85 VAL A C 1
ATOM 652 O O . VAL A 1 85 ? -6.418 -15.328 -7.670 1.00 95.75 85 VAL A O 1
ATOM 655 N N . CYS A 1 86 ? -5.185 -15.400 -5.797 1.00 94.25 86 CYS A N 1
ATOM 656 C CA . CYS A 1 86 ? -4.275 -14.326 -6.196 1.00 94.25 86 CYS A CA 1
ATOM 657 C C . CYS A 1 86 ? -3.516 -14.658 -7.485 1.00 94.25 86 CYS A C 1
ATOM 659 O O . CYS A 1 86 ? -3.390 -13.796 -8.350 1.00 94.25 86 CYS A O 1
ATOM 661 N N . TYR A 1 87 ? -3.052 -15.901 -7.649 1.00 93.88 87 TYR A N 1
ATOM 662 C CA . TYR A 1 87 ? -2.389 -16.342 -8.876 1.00 93.88 87 TYR A CA 1
ATOM 663 C C . TYR A 1 87 ? -3.314 -16.217 -10.091 1.00 93.88 87 TYR A C 1
ATOM 665 O O . TYR A 1 87 ? -2.922 -15.626 -11.093 1.00 93.88 87 TYR A O 1
ATOM 673 N N . LEU A 1 88 ? -4.557 -16.703 -9.989 1.00 95.62 88 LEU A N 1
ATOM 674 C CA . LEU A 1 88 ? -5.540 -16.620 -11.072 1.00 95.62 88 LEU A CA 1
ATOM 675 C C . LEU A 1 88 ? -5.897 -15.170 -11.426 1.00 95.62 88 LEU A C 1
ATOM 677 O O . LEU A 1 88 ? -5.998 -14.842 -12.607 1.00 95.62 88 LEU A O 1
ATOM 681 N N . LEU A 1 89 ? -6.045 -14.298 -10.424 1.00 92.81 89 LEU A N 1
ATOM 682 C CA . LEU A 1 89 ? -6.314 -12.871 -10.630 1.00 92.81 89 LEU A CA 1
ATOM 683 C C . LEU A 1 89 ? -5.113 -12.115 -11.215 1.00 92.81 89 LEU A C 1
ATOM 685 O O . LEU A 1 89 ? -5.307 -11.119 -11.906 1.00 92.81 89 LEU A O 1
ATOM 689 N N . ALA A 1 90 ? -3.886 -12.583 -10.976 1.00 93.00 90 ALA A N 1
ATOM 690 C CA . ALA A 1 90 ? -2.671 -11.978 -11.516 1.00 93.00 90 ALA A CA 1
ATOM 691 C C . ALA A 1 90 ? -2.372 -12.390 -12.972 1.00 93.00 90 ALA A C 1
ATOM 693 O O . ALA A 1 90 ? -1.644 -11.677 -13.662 1.00 93.00 90 ALA A O 1
ATOM 694 N N . LEU A 1 91 ? -2.945 -13.494 -13.476 1.00 93.88 91 LEU A N 1
ATOM 695 C CA . LEU A 1 91 ? -2.699 -13.991 -14.842 1.00 93.88 91 LEU A CA 1
ATOM 696 C C . LEU A 1 91 ? -2.886 -12.939 -15.955 1.00 93.88 91 LEU A C 1
ATOM 698 O O . LEU A 1 91 ? -2.028 -12.880 -16.840 1.00 93.88 91 LEU A O 1
ATOM 702 N N . PRO A 1 92 ? -3.933 -12.086 -15.948 1.00 92.31 92 PRO A N 1
ATOM 703 C CA . PRO A 1 92 ? -4.110 -11.062 -16.979 1.00 92.31 92 PRO A CA 1
ATOM 704 C C . PRO A 1 92 ? -2.961 -10.044 -17.035 1.00 92.31 92 PRO A C 1
ATOM 706 O O . PRO A 1 92 ? -2.656 -9.520 -18.105 1.00 92.31 92 PRO A O 1
ATOM 709 N N . ILE A 1 93 ? -2.285 -9.794 -15.908 1.00 92.25 93 ILE A N 1
ATOM 710 C CA . ILE A 1 93 ? -1.148 -8.866 -15.814 1.00 92.25 93 ILE A CA 1
ATOM 711 C C . ILE A 1 93 ? 0.118 -9.472 -16.449 1.00 92.25 93 ILE A C 1
ATOM 713 O O . ILE A 1 93 ? 1.010 -8.745 -16.877 1.00 92.25 93 ILE A O 1
ATOM 717 N N . CYS A 1 94 ? 0.200 -10.798 -16.587 1.00 92.81 94 CYS A N 1
ATOM 718 C CA . CYS A 1 94 ? 1.319 -11.471 -17.256 1.00 92.81 94 CYS A CA 1
ATOM 719 C C . CYS A 1 94 ? 1.175 -11.545 -18.789 1.00 92.81 94 CYS A C 1
ATOM 721 O O . CYS A 1 94 ? 2.089 -12.016 -19.466 1.00 92.81 94 CYS A O 1
ATOM 723 N N . ALA A 1 95 ? 0.043 -11.115 -19.356 1.00 93.00 95 ALA A N 1
ATOM 724 C CA . ALA A 1 95 ? -0.173 -11.102 -20.802 1.00 93.00 95 ALA A CA 1
ATOM 725 C C . ALA A 1 95 ? 0.648 -9.987 -21.502 1.00 93.00 95 ALA A C 1
ATOM 727 O O . ALA A 1 95 ? 1.072 -9.038 -20.844 1.00 93.00 95 ALA A O 1
ATOM 728 N N . PRO A 1 96 ? 0.830 -10.017 -22.842 1.00 87.12 96 PRO A N 1
ATOM 729 C CA . PRO A 1 96 ? 1.616 -9.009 -23.576 1.00 87.12 96 PRO A CA 1
ATOM 730 C C . PRO A 1 96 ? 1.153 -7.548 -23.411 1.00 87.12 96 PRO A C 1
ATOM 732 O O . PRO A 1 96 ? 1.946 -6.633 -23.603 1.00 87.12 96 PRO A O 1
ATOM 735 N N . GLY A 1 97 ? -0.115 -7.321 -23.046 1.00 85.75 97 GLY A N 1
ATOM 736 C CA . GLY A 1 97 ? -0.673 -6.000 -22.718 1.00 85.75 97 GLY A CA 1
ATOM 737 C C . GLY A 1 97 ? -0.820 -5.734 -21.216 1.00 85.75 97 GLY A C 1
ATOM 738 O O . GLY A 1 97 ? -1.462 -4.763 -20.824 1.00 85.75 97 GLY A O 1
ATOM 739 N N . GLY A 1 98 ? -0.266 -6.595 -20.363 1.00 89.00 98 GLY A N 1
ATOM 740 C CA . GLY A 1 98 ? -0.476 -6.557 -18.919 1.00 89.00 98 GLY A CA 1
ATOM 741 C C . GLY A 1 98 ? 0.073 -5.307 -18.235 1.00 89.00 98 GLY A C 1
ATOM 742 O O . GLY A 1 98 ? -0.452 -4.916 -17.198 1.00 89.00 98 GLY A O 1
ATOM 743 N N . ILE A 1 99 ? 1.048 -4.621 -18.845 1.00 86.62 99 ILE A N 1
ATOM 744 C CA . ILE A 1 99 ? 1.565 -3.340 -18.342 1.00 86.62 99 ILE A CA 1
ATOM 745 C C . ILE A 1 99 ? 0.476 -2.259 -18.282 1.00 86.62 99 ILE A C 1
ATOM 747 O O . ILE A 1 99 ? 0.423 -1.512 -17.313 1.00 86.62 99 ILE A O 1
ATOM 751 N N . TYR A 1 100 ? -0.454 -2.234 -19.244 1.00 87.31 100 TYR A N 1
ATOM 752 C CA . TYR A 1 100 ? -1.571 -1.286 -19.231 1.00 87.31 100 TYR A CA 1
ATOM 753 C C . TYR A 1 100 ? -2.534 -1.573 -18.074 1.00 87.31 100 TYR A C 1
ATOM 755 O O . TYR A 1 100 ? -2.994 -0.667 -17.385 1.00 87.31 100 TYR A O 1
ATOM 763 N N . LEU A 1 101 ? -2.819 -2.855 -17.823 1.00 88.50 101 LEU A N 1
ATOM 764 C CA . LEU A 1 101 ? -3.654 -3.256 -16.692 1.00 88.50 101 LEU A CA 1
ATOM 765 C C . LEU A 1 101 ? -2.957 -2.963 -15.354 1.00 88.50 101 LEU A C 1
ATOM 767 O O . LEU A 1 101 ? -3.599 -2.489 -14.420 1.00 88.50 101 LEU A O 1
ATOM 771 N N . PHE A 1 102 ? -1.647 -3.210 -15.279 1.00 87.38 102 PHE A N 1
ATOM 772 C CA . PHE A 1 102 ? -0.823 -2.916 -14.112 1.00 87.38 102 PHE A CA 1
ATOM 773 C C . PHE A 1 102 ? -0.836 -1.426 -13.773 1.00 87.38 102 PHE A C 1
ATOM 775 O O . PHE A 1 102 ? -1.109 -1.077 -12.627 1.00 87.38 102 PHE A O 1
ATOM 782 N N . THR A 1 103 ? -0.598 -0.548 -14.751 1.00 85.56 103 THR A N 1
ATOM 783 C CA . THR A 1 103 ? -0.624 0.899 -14.516 1.00 85.56 103 THR A CA 1
ATOM 784 C C . THR A 1 103 ? -2.005 1.370 -14.099 1.00 85.56 103 THR A C 1
ATOM 786 O O . THR A 1 103 ? -2.113 2.114 -13.127 1.00 85.56 103 THR A O 1
ATOM 789 N N . LEU A 1 104 ? -3.062 0.923 -14.788 1.00 85.75 104 LEU A N 1
ATOM 790 C CA . LEU A 1 104 ? -4.431 1.293 -14.433 1.00 85.75 104 LEU A CA 1
ATOM 791 C C . LEU A 1 104 ? -4.727 0.933 -12.970 1.00 85.75 104 LEU A C 1
ATOM 793 O O . LEU A 1 104 ? -5.188 1.775 -12.206 1.00 85.75 104 LEU A O 1
ATOM 797 N N . MET A 1 105 ? -4.401 -0.296 -12.563 1.00 86.00 105 MET A N 1
ATOM 798 C CA . MET A 1 105 ? -4.600 -0.755 -11.190 1.00 86.00 105 MET A CA 1
ATOM 799 C C . MET A 1 105 ? -3.738 0.028 -10.192 1.00 86.00 105 MET A C 1
ATOM 801 O O . MET A 1 105 ? -4.232 0.409 -9.136 1.00 86.00 105 MET A O 1
ATOM 805 N N . ASN A 1 106 ? -2.472 0.298 -10.515 1.00 85.19 106 ASN A N 1
ATOM 806 C CA . ASN A 1 106 ? -1.560 1.026 -9.635 1.00 85.19 106 ASN A CA 1
ATOM 807 C C . ASN A 1 106 ? -2.032 2.467 -9.379 1.00 85.19 106 ASN A C 1
ATOM 809 O O . ASN A 1 106 ? -2.065 2.909 -8.232 1.00 85.19 106 ASN A O 1
ATOM 813 N N . GLU A 1 107 ? -2.435 3.184 -10.428 1.00 82.25 107 GLU A N 1
ATOM 814 C CA . GLU A 1 107 ? -2.862 4.582 -10.323 1.00 82.25 107 GLU A CA 1
ATOM 815 C C . GLU A 1 107 ? -4.206 4.733 -9.606 1.00 82.25 107 GLU A C 1
ATOM 817 O O . GLU A 1 107 ? -4.350 5.599 -8.742 1.00 82.25 107 GLU A O 1
ATOM 822 N N . TYR A 1 108 ? -5.180 3.870 -9.909 1.00 82.12 108 TYR A N 1
ATOM 823 C CA . TYR A 1 108 ? -6.506 3.953 -9.299 1.00 82.12 108 TYR A CA 1
ATOM 824 C C . TYR A 1 108 ? -6.558 3.356 -7.883 1.00 82.12 108 TYR A C 1
ATOM 826 O O . TYR A 1 108 ? -7.077 4.000 -6.971 1.00 82.12 108 TYR A O 1
ATOM 834 N N . ALA A 1 109 ? -5.991 2.165 -7.659 1.00 79.69 109 ALA A N 1
ATOM 835 C CA . ALA A 1 109 ? -6.130 1.465 -6.379 1.00 79.69 109 ALA A CA 1
ATOM 836 C C . ALA A 1 109 ? -5.189 1.997 -5.286 1.00 79.69 109 ALA A C 1
ATOM 838 O O . ALA A 1 109 ? -5.565 2.036 -4.114 1.00 79.69 109 ALA A O 1
ATOM 839 N N . SER A 1 110 ? -3.960 2.396 -5.634 1.00 73.69 110 SER A N 1
ATOM 840 C CA . SER A 1 110 ? -2.960 2.758 -4.620 1.00 73.69 110 SER A CA 1
ATOM 841 C C . SER A 1 110 ? -3.039 4.221 -4.194 1.00 73.69 110 SER A C 1
ATOM 843 O O . SER A 1 110 ? -2.799 4.526 -3.027 1.00 73.69 110 SER A O 1
ATOM 845 N N . ASN A 1 111 ? -3.343 5.140 -5.113 1.00 75.75 111 ASN A N 1
ATOM 846 C CA . ASN A 1 111 ? -3.187 6.564 -4.825 1.00 75.75 111 ASN A CA 1
ATOM 847 C C . ASN A 1 111 ? -4.400 7.148 -4.101 1.00 75.75 111 ASN A C 1
ATOM 849 O O . ASN A 1 111 ? -4.229 7.834 -3.102 1.00 75.75 111 ASN A O 1
ATOM 853 N N . LEU A 1 112 ? -5.628 6.900 -4.558 1.00 80.62 112 LEU A N 1
ATOM 854 C CA . LEU A 1 112 ? -6.800 7.558 -3.967 1.00 80.62 112 LEU A CA 1
ATOM 855 C C . LEU A 1 112 ? -7.333 6.809 -2.738 1.00 80.62 112 LEU A C 1
ATOM 857 O O . LEU A 1 112 ? -7.589 7.423 -1.698 1.00 80.62 112 LEU A O 1
ATOM 861 N N . SER A 1 113 ? -7.457 5.484 -2.831 1.00 85.88 113 SER A N 1
ATOM 862 C CA . SER A 1 113 ? -8.080 4.659 -1.790 1.00 85.88 113 SER A CA 1
ATOM 863 C C . SER A 1 113 ? -7.271 4.627 -0.491 1.00 85.88 113 SER A C 1
ATOM 865 O O . SER A 1 113 ? -7.848 4.744 0.587 1.00 85.88 113 SER A O 1
ATOM 867 N N . VAL A 1 114 ? -5.937 4.530 -0.566 1.00 88.38 114 VAL A N 1
ATOM 868 C CA . VAL A 1 114 ? -5.079 4.415 0.629 1.00 88.38 114 VAL A CA 1
ATOM 869 C C . VAL A 1 114 ? -5.128 5.682 1.482 1.00 88.38 114 VAL A C 1
ATOM 871 O O . VAL A 1 114 ? -5.280 5.591 2.700 1.00 88.38 114 VAL A O 1
ATOM 874 N N . PHE A 1 115 ? -5.058 6.871 0.872 1.00 89.19 115 PHE A N 1
ATOM 875 C CA . PHE A 1 115 ? -5.134 8.123 1.634 1.00 89.19 115 PHE A CA 1
ATOM 876 C C . PHE A 1 115 ? -6.529 8.367 2.217 1.00 89.19 115 PHE A C 1
ATOM 878 O O . PHE A 1 115 ? -6.630 8.889 3.327 1.00 89.19 115 PHE A O 1
ATOM 885 N N . ALA A 1 116 ? -7.592 7.956 1.516 1.00 89.12 116 ALA A N 1
ATOM 886 C CA . ALA A 1 116 ? -8.950 8.008 2.053 1.00 89.12 116 ALA A CA 1
ATOM 887 C C . ALA A 1 116 ? -9.102 7.105 3.290 1.00 89.12 116 ALA A C 1
ATOM 889 O O . ALA A 1 116 ? -9.584 7.565 4.326 1.00 89.12 116 ALA A O 1
ATOM 890 N N . CYS A 1 117 ? -8.636 5.853 3.212 1.00 91.88 117 CYS A N 1
ATOM 891 C CA . CYS A 1 117 ? -8.643 4.924 4.344 1.00 91.88 117 CYS A CA 1
ATOM 892 C C . CYS A 1 117 ? -7.823 5.461 5.523 1.00 91.88 117 CYS A C 1
ATOM 894 O O . CYS A 1 117 ? -8.331 5.508 6.639 1.00 91.88 117 CYS A O 1
ATOM 896 N N . ALA A 1 118 ? -6.606 5.955 5.274 1.00 92.06 118 ALA A N 1
ATOM 897 C CA . ALA A 1 118 ? -5.749 6.511 6.320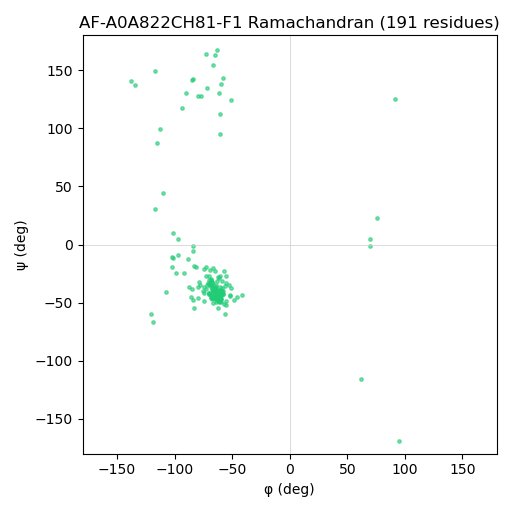 1.00 92.06 118 ALA A CA 1
ATOM 898 C C . ALA A 1 118 ? -6.400 7.710 7.032 1.00 92.06 118 ALA A C 1
ATOM 900 O O . ALA A 1 118 ? -6.343 7.814 8.256 1.00 92.06 118 ALA A O 1
ATOM 901 N N . PHE A 1 119 ? -7.058 8.609 6.289 1.00 92.00 119 PHE A N 1
ATOM 902 C CA . PHE A 1 119 ? -7.785 9.729 6.889 1.00 92.00 119 PHE A CA 1
ATOM 903 C C . PHE A 1 119 ? -8.923 9.246 7.800 1.00 92.00 119 PHE A C 1
ATOM 905 O O . PHE A 1 119 ? -9.061 9.728 8.926 1.00 92.00 119 PHE A O 1
ATOM 912 N N . ILE A 1 120 ? -9.708 8.265 7.343 1.00 93.69 120 ILE A N 1
ATOM 913 C CA . ILE A 1 120 ? -10.791 7.670 8.136 1.00 93.69 120 ILE A CA 1
ATOM 914 C C . ILE A 1 120 ? -10.233 7.006 9.402 1.00 93.69 120 ILE A C 1
ATOM 916 O O . ILE A 1 120 ? -10.790 7.205 10.479 1.00 93.69 120 ILE A O 1
ATOM 920 N N . GLU A 1 121 ? -9.119 6.279 9.310 1.00 93.75 121 GLU A N 1
ATOM 921 C CA . GLU A 1 121 ? -8.454 5.659 10.462 1.00 93.75 121 GLU A CA 1
ATOM 922 C C . GLU A 1 121 ? -8.006 6.694 11.502 1.00 93.75 121 GLU A C 1
ATOM 924 O O . GLU A 1 121 ? -8.273 6.520 12.694 1.00 93.75 121 GLU A O 1
ATOM 929 N N . PHE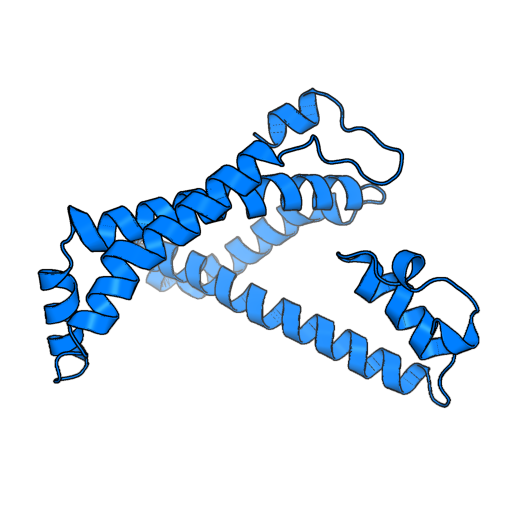 A 1 122 ? -7.405 7.810 11.073 1.00 93.31 122 PHE A N 1
ATOM 930 C CA . PHE A 1 122 ? -7.050 8.901 11.987 1.00 93.31 122 PHE A CA 1
ATOM 931 C C . PHE A 1 122 ? -8.281 9.490 12.677 1.00 93.31 122 PHE A C 1
ATOM 933 O O . PHE A 1 122 ? -8.256 9.703 13.890 1.00 93.31 122 PHE A O 1
ATOM 940 N N . VAL A 1 123 ? -9.369 9.725 11.937 1.00 92.25 123 VAL A N 1
ATOM 941 C CA . VAL A 1 123 ? -10.614 10.254 12.512 1.00 92.25 123 VAL A CA 1
ATOM 942 C C . VAL A 1 123 ? -11.217 9.272 13.522 1.00 92.25 123 VAL A C 1
ATOM 944 O O . VAL A 1 123 ? -11.608 9.673 14.622 1.00 92.25 123 VAL A O 1
ATOM 947 N N . LEU A 1 124 ? -11.243 7.981 13.182 1.00 94.56 124 LEU A N 1
ATOM 948 C CA . LEU A 1 124 ? -11.762 6.924 14.044 1.00 94.56 124 LEU A CA 1
ATOM 949 C C . LEU A 1 124 ? -10.977 6.822 15.353 1.00 94.56 124 LEU A C 1
ATOM 951 O O . LEU A 1 124 ? -11.584 6.812 16.420 1.00 94.56 124 LEU A O 1
ATOM 955 N N . ILE A 1 125 ? -9.646 6.788 15.294 1.00 92.81 125 ILE A N 1
ATOM 956 C CA . ILE A 1 125 ? -8.809 6.604 16.487 1.00 92.81 125 ILE A CA 1
ATOM 957 C C . ILE A 1 125 ? -8.761 7.886 17.328 1.00 92.81 125 ILE A C 1
ATOM 959 O O . ILE A 1 125 ? -8.983 7.845 18.539 1.00 92.81 125 ILE A O 1
ATOM 963 N N . ALA A 1 126 ? -8.495 9.041 16.710 1.00 90.75 126 ALA A N 1
ATOM 964 C CA . ALA A 1 126 ? -8.257 10.276 17.454 1.00 90.75 126 ALA A CA 1
ATOM 965 C C . ALA A 1 126 ? -9.546 10.896 18.019 1.00 90.75 126 ALA A C 1
ATOM 967 O O . ALA A 1 126 ? -9.537 11.375 19.158 1.00 90.75 126 ALA A O 1
ATOM 968 N N . TYR A 1 127 ? -10.650 10.871 17.259 1.00 90.44 127 TYR A N 1
ATOM 969 C CA . TYR A 1 127 ? -11.881 11.595 17.606 1.00 90.44 127 TYR A CA 1
ATOM 970 C C . TYR A 1 127 ? -13.029 10.695 18.066 1.00 90.44 127 TYR A C 1
ATOM 972 O O . TYR A 1 127 ? -13.722 11.065 19.010 1.00 90.44 127 TYR A O 1
ATOM 980 N N . ILE A 1 128 ? -13.250 9.539 17.427 1.00 93.94 128 ILE A N 1
ATOM 981 C CA . ILE A 1 128 ? -14.383 8.657 17.770 1.00 93.94 128 ILE A CA 1
ATOM 982 C C . ILE A 1 128 ? -14.037 7.759 18.962 1.00 93.94 128 ILE A C 1
ATOM 984 O O . ILE A 1 128 ? -14.747 7.770 19.964 1.00 93.94 128 ILE A O 1
ATOM 988 N N . TYR A 1 129 ? -12.937 7.009 18.877 1.00 94.00 129 TYR A N 1
ATOM 989 C CA . TYR A 1 129 ? -12.422 6.216 19.995 1.00 94.00 129 TYR A CA 1
ATOM 990 C C . TYR A 1 129 ? -11.891 7.121 21.115 1.00 94.00 129 TYR A C 1
ATOM 992 O O . TYR A 1 129 ? -12.071 6.841 22.299 1.00 94.00 129 TYR A O 1
ATOM 1000 N N . GLY A 1 130 ? -11.308 8.256 20.728 1.00 91.69 130 GLY A N 1
ATOM 1001 C CA . GLY A 1 130 ? -10.851 9.304 21.624 1.00 91.69 130 GLY A CA 1
ATOM 1002 C C . GLY A 1 130 ? -9.393 9.115 22.030 1.00 91.69 130 GLY A C 1
ATOM 1003 O O . GLY A 1 130 ? -9.003 8.096 22.602 1.00 91.69 130 GLY A O 1
ATOM 1004 N N . PHE A 1 131 ? -8.594 10.157 21.804 1.00 89.94 131 PHE A N 1
ATOM 1005 C CA . PHE A 1 131 ? -7.160 10.175 22.105 1.00 89.94 131 PHE A CA 1
ATOM 1006 C C . PHE A 1 131 ? -6.812 9.747 23.542 1.00 89.94 131 PHE A C 1
ATOM 1008 O O . PHE A 1 131 ? -5.824 9.050 23.759 1.00 89.94 131 PHE A O 1
ATOM 1015 N N . ASN A 1 132 ? -7.627 10.124 24.532 1.00 89.31 132 ASN A N 1
ATOM 1016 C CA . ASN A 1 132 ? -7.366 9.769 25.929 1.00 89.31 132 ASN A CA 1
ATOM 1017 C C . ASN A 1 132 ? -7.501 8.264 26.193 1.00 89.31 132 ASN A C 1
ATOM 1019 O O . ASN A 1 132 ? -6.680 7.724 26.931 1.00 89.31 132 ASN A O 1
ATOM 1023 N N . ASN A 1 133 ? -8.480 7.598 25.569 1.00 91.31 133 ASN A N 1
ATOM 1024 C CA . ASN A 1 133 ? -8.637 6.145 25.669 1.00 91.31 133 ASN A CA 1
ATOM 1025 C C . ASN A 1 133 ? -7.444 5.448 25.006 1.00 91.31 133 ASN A C 1
ATOM 1027 O O . ASN A 1 133 ? -6.793 4.617 25.629 1.00 91.31 133 ASN A O 1
ATOM 1031 N N . PHE A 1 134 ? -7.064 5.899 23.807 1.00 90.12 134 PHE A N 1
ATOM 1032 C CA . PHE A 1 134 ? -5.901 5.375 23.088 1.00 90.12 134 PHE A CA 1
ATOM 1033 C C . PHE A 1 134 ? -4.590 5.513 23.882 1.00 90.12 134 PHE A C 1
ATOM 1035 O O . PHE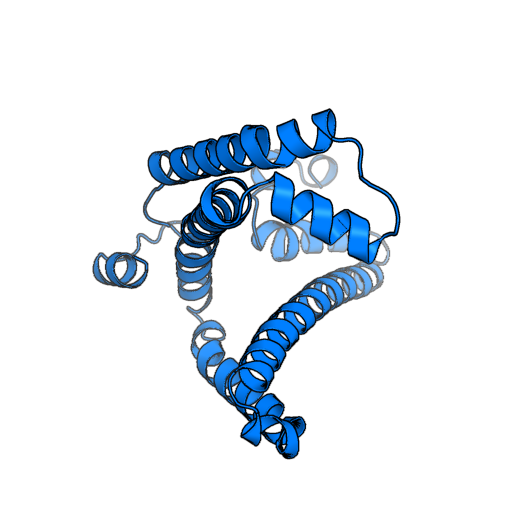 A 1 134 ? -3.786 4.586 23.954 1.00 90.12 134 PHE A O 1
ATOM 1042 N N . MET A 1 135 ? -4.375 6.656 24.537 1.00 89.81 135 MET A N 1
ATOM 1043 C CA . MET A 1 135 ? -3.194 6.879 25.373 1.00 89.81 135 MET A CA 1
ATOM 1044 C C . MET A 1 135 ? -3.177 6.023 26.643 1.00 89.81 135 MET A C 1
ATOM 1046 O O . MET A 1 135 ? -2.092 5.676 27.120 1.00 89.81 135 MET A O 1
ATOM 1050 N N . GLU A 1 136 ? -4.343 5.698 27.203 1.00 91.06 136 GLU A N 1
ATOM 1051 C CA . GLU A 1 136 ? -4.443 4.801 28.355 1.00 91.06 136 GLU A CA 1
ATOM 1052 C C . GLU A 1 136 ? -4.202 3.342 27.947 1.00 91.06 136 GLU A C 1
ATOM 1054 O O . GLU A 1 136 ? -3.489 2.633 28.654 1.00 91.06 136 GLU A O 1
ATOM 1059 N N . ASP A 1 137 ? -4.655 2.921 26.764 1.00 92.19 137 ASP A N 1
ATOM 1060 C CA . ASP A 1 137 ? -4.328 1.599 26.213 1.00 92.19 137 ASP A CA 1
ATOM 1061 C C . ASP A 1 137 ? -2.819 1.443 25.993 1.00 92.19 137 ASP A C 1
ATOM 1063 O O . ASP A 1 137 ? -2.216 0.448 26.402 1.00 92.19 137 ASP A O 1
ATOM 1067 N N . ILE A 1 138 ? -2.167 2.463 25.423 1.00 90.31 138 ILE A N 1
ATOM 1068 C CA . ILE A 1 138 ? -0.708 2.462 25.258 1.00 90.31 138 ILE A CA 1
ATOM 1069 C C . ILE A 1 138 ? -0.010 2.395 26.622 1.00 90.31 138 ILE A C 1
ATOM 1071 O O . ILE A 1 138 ? 0.976 1.669 26.785 1.00 90.31 138 ILE A O 1
ATOM 1075 N N . ARG A 1 139 ? -0.521 3.119 27.627 1.00 91.00 139 ARG A N 1
ATOM 1076 C CA . ARG A 1 139 ? -0.000 3.054 28.996 1.00 91.00 139 ARG A CA 1
ATOM 1077 C C . ARG A 1 139 ? -0.177 1.661 29.599 1.00 91.00 139 ARG A C 1
ATOM 1079 O O . ARG A 1 139 ? 0.743 1.202 30.272 1.00 91.00 139 ARG A O 1
ATOM 1086 N N . MET A 1 140 ? -1.306 0.996 29.360 1.00 93.19 140 MET A N 1
ATOM 1087 C CA . MET A 1 140 ? -1.553 -0.373 29.813 1.00 93.19 140 MET A CA 1
ATOM 1088 C C . MET A 1 140 ? -0.568 -1.361 29.168 1.00 93.19 140 MET A C 1
ATOM 1090 O O . MET A 1 140 ? -0.051 -2.232 29.862 1.00 93.19 140 MET A O 1
ATOM 1094 N N . MET A 1 141 ? -0.257 -1.206 27.877 1.00 91.31 141 MET A N 1
ATOM 1095 C CA . MET A 1 141 ? 0.662 -2.099 27.155 1.00 91.31 141 MET A CA 1
ATOM 1096 C C . MET A 1 141 ? 2.140 -1.876 27.509 1.00 91.31 141 MET A C 1
ATOM 1098 O O . MET A 1 141 ? 2.890 -2.838 27.667 1.00 91.31 141 MET A O 1
ATOM 1102 N N . LEU A 1 142 ? 2.580 -0.618 27.629 1.00 89.56 142 LEU A N 1
ATOM 1103 C CA . LEU A 1 142 ? 3.990 -0.263 27.857 1.00 89.56 142 LEU A CA 1
ATOM 1104 C C . LEU A 1 142 ? 4.332 -0.009 29.335 1.00 89.56 142 LEU A C 1
ATOM 1106 O O . LEU A 1 142 ? 5.497 0.199 29.677 1.00 89.56 142 LEU A O 1
ATOM 1110 N N . GLY A 1 143 ? 3.331 0.051 30.216 1.00 87.44 143 GLY A N 1
ATOM 1111 C CA . GLY A 1 143 ? 3.476 0.402 31.634 1.00 87.44 143 GLY A CA 1
ATOM 1112 C C . GLY A 1 143 ? 3.828 1.874 31.899 1.00 87.44 143 GLY A C 1
ATOM 1113 O O . GLY A 1 143 ? 3.963 2.280 33.054 1.00 87.44 143 GLY A O 1
ATOM 1114 N N . LYS A 1 144 ? 3.992 2.694 30.854 1.00 85.50 144 LYS A N 1
ATOM 1115 C CA . LYS A 1 144 ? 4.343 4.119 30.938 1.00 85.50 144 LYS A CA 1
ATOM 1116 C C . LYS A 1 144 ? 3.520 4.919 29.940 1.00 85.50 144 LYS A C 1
ATOM 1118 O O . LYS A 1 144 ? 3.313 4.482 28.813 1.00 85.50 144 LYS A O 1
ATOM 1123 N N . ARG A 1 145 ? 3.084 6.112 30.350 1.00 78.56 145 ARG A N 1
ATOM 1124 C CA . ARG A 1 145 ? 2.330 7.013 29.476 1.00 78.56 145 ARG A CA 1
ATOM 1125 C C . ARG A 1 145 ? 3.306 7.743 28.536 1.00 78.56 145 ARG A C 1
ATOM 1127 O O . ARG A 1 145 ? 4.285 8.306 29.036 1.00 78.56 145 ARG A O 1
ATOM 1134 N N . PRO A 1 146 ? 3.087 7.720 27.210 1.00 80.25 146 PRO A N 1
ATOM 1135 C CA . PRO A 1 146 ? 3.929 8.454 26.267 1.00 80.25 146 PRO A CA 1
ATOM 1136 C C . PRO A 1 146 ? 3.867 9.973 26.492 1.00 80.25 146 PRO A C 1
ATOM 1138 O O . PRO A 1 146 ? 2.975 10.467 27.181 1.00 80.25 146 PRO A O 1
ATOM 1141 N N . LEU A 1 147 ? 4.788 10.724 25.873 1.00 81.44 147 LEU A N 1
ATOM 1142 C CA . LEU A 1 147 ? 4.807 12.194 25.913 1.00 81.44 147 LEU A CA 1
ATOM 1143 C C . LEU A 1 147 ? 3.516 12.784 25.316 1.00 81.44 147 LEU A C 1
ATOM 1145 O O . LEU A 1 147 ? 3.405 12.975 24.106 1.00 81.44 147 LEU A O 1
ATOM 1149 N N . GLU A 1 148 ? 2.558 13.088 26.187 1.00 77.00 148 GLU A N 1
ATOM 1150 C CA . GLU A 1 148 ? 1.196 13.510 25.848 1.00 77.00 148 GLU A CA 1
ATOM 1151 C C . GLU A 1 148 ? 1.117 14.635 24.795 1.00 77.00 148 GLU A C 1
ATOM 1153 O O . GLU A 1 148 ? 0.406 14.441 23.811 1.00 77.00 148 GLU A O 1
ATOM 1158 N N . PRO A 1 149 ? 1.879 15.748 24.876 1.00 84.62 149 PRO A N 1
ATOM 1159 C CA . PRO A 1 149 ? 1.772 16.820 23.881 1.00 84.62 149 PRO A CA 1
ATOM 1160 C C . PRO A 1 149 ? 2.304 16.438 22.491 1.00 84.62 149 PRO A C 1
ATOM 1162 O O . PRO A 1 149 ? 1.729 16.849 21.485 1.00 84.62 149 PRO A O 1
ATOM 1165 N N . PHE A 1 150 ? 3.369 15.632 22.408 1.00 89.00 150 PHE A N 1
ATOM 1166 C CA . PHE A 1 150 ? 3.924 15.192 21.122 1.00 89.00 150 PHE A CA 1
ATOM 1167 C C . PHE A 1 150 ? 2.965 14.236 20.406 1.00 89.00 150 PHE A C 1
ATOM 1169 O O . PHE A 1 150 ? 2.680 14.395 19.218 1.00 89.00 150 PHE A O 1
ATOM 1176 N N . TRP A 1 151 ? 2.430 13.261 21.141 1.00 87.88 151 TRP A N 1
ATOM 1177 C CA . TRP A 1 151 ? 1.508 12.280 20.580 1.00 87.88 151 TRP A CA 1
ATOM 1178 C C . TRP A 1 151 ? 0.141 12.888 20.269 1.00 87.88 151 TRP A C 1
ATOM 1180 O O . TRP A 1 151 ? -0.437 12.549 19.241 1.00 87.88 151 TRP A O 1
ATOM 1190 N N . PHE A 1 152 ? -0.327 13.845 21.074 1.00 88.88 152 PHE A N 1
ATOM 1191 C CA . PHE A 1 152 ? -1.541 14.603 20.775 1.00 88.88 152 PHE A CA 1
ATOM 1192 C C . PHE A 1 152 ? -1.392 15.390 19.474 1.00 88.88 152 PHE A C 1
ATOM 1194 O O . PHE A 1 152 ? -2.232 15.277 18.584 1.00 88.88 152 PHE A O 1
ATOM 1201 N N . PHE A 1 153 ? -0.295 16.139 19.322 1.00 91.31 153 PHE A N 1
ATOM 1202 C CA . PHE A 1 153 ? -0.032 16.869 18.084 1.00 91.31 153 PHE A CA 1
ATOM 1203 C C . PHE A 1 153 ? 0.048 15.920 16.883 1.00 91.31 153 PHE A C 1
ATOM 1205 O O . PHE A 1 153 ? -0.537 16.202 15.840 1.00 91.31 153 PHE A O 1
ATOM 1212 N N . THR A 1 154 ? 0.706 14.771 17.048 1.00 91.19 154 THR A N 1
ATOM 1213 C CA . THR A 1 154 ? 0.907 13.811 15.959 1.00 91.19 154 THR A CA 1
ATOM 1214 C C . THR A 1 154 ? -0.402 13.173 15.488 1.00 91.19 154 THR A C 1
ATOM 1216 O O . THR A 1 154 ? -0.691 13.170 14.292 1.00 91.19 154 THR A O 1
ATOM 1219 N N . TRP A 1 155 ? -1.210 12.655 16.417 1.00 89.94 155 TRP A N 1
ATOM 1220 C CA .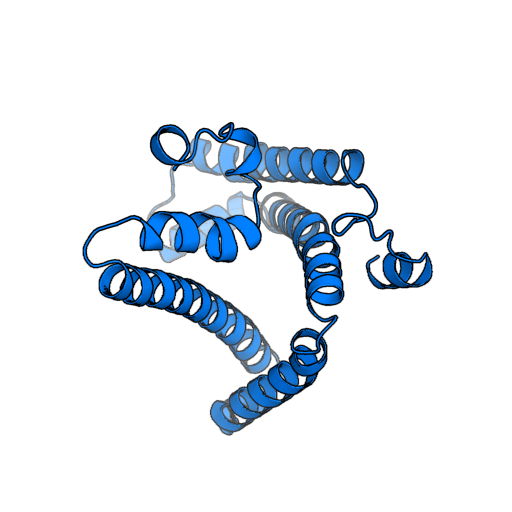 TRP A 1 155 ? -2.424 11.896 16.099 1.00 89.94 155 TRP A CA 1
ATOM 1221 C C . TRP A 1 155 ? -3.650 12.771 15.848 1.00 89.94 155 TRP A C 1
ATOM 1223 O O . TRP A 1 155 ? -4.440 12.457 14.964 1.00 89.94 155 TRP A O 1
ATOM 1233 N N . CYS A 1 156 ? -3.817 13.863 16.596 1.00 89.38 156 CYS A N 1
ATOM 1234 C CA . CYS A 1 156 ? -5.014 14.699 16.498 1.00 89.38 156 CYS A CA 1
ATOM 1235 C C . CYS A 1 156 ? -4.866 15.840 15.489 1.00 89.38 156 CYS A C 1
ATOM 1237 O O . CYS A 1 156 ? -5.873 16.345 15.009 1.00 89.38 156 CYS A O 1
ATOM 1239 N N . ILE A 1 157 ? -3.641 16.288 15.185 1.00 90.25 157 ILE A N 1
ATOM 1240 C CA . ILE A 1 157 ? -3.426 17.464 14.330 1.00 90.25 157 ILE A CA 1
ATOM 1241 C C . ILE A 1 157 ? -2.654 17.081 13.071 1.00 90.25 157 ILE A C 1
ATOM 1243 O O . ILE A 1 157 ? -3.210 17.150 11.978 1.00 90.25 157 ILE A O 1
ATOM 1247 N N . SER A 1 158 ? -1.389 16.671 13.186 1.00 92.69 158 SER A N 1
ATOM 1248 C CA . SER A 1 158 ? -0.541 16.505 12.004 1.00 92.69 158 SER A CA 1
ATOM 1249 C C . SER A 1 158 ? -0.953 15.322 11.131 1.00 92.69 158 SER A C 1
ATOM 1251 O O . SER A 1 158 ? -0.974 15.467 9.918 1.00 92.69 158 SER A O 1
ATOM 1253 N N . GLY A 1 159 ? -1.301 14.172 11.715 1.00 91.25 159 GLY A N 1
ATOM 1254 C CA . GLY A 1 159 ? -1.733 12.974 10.987 1.00 91.25 159 GLY A CA 1
ATOM 1255 C C . GLY A 1 159 ? -2.937 13.221 10.069 1.00 91.25 159 GLY A C 1
ATOM 1256 O O . GLY A 1 159 ? -2.799 13.084 8.846 1.00 91.25 159 GLY A O 1
ATOM 1257 N N . PRO A 1 160 ? -4.096 13.651 10.606 1.00 92.44 160 PRO A N 1
ATOM 1258 C CA . PRO A 1 160 ? -5.272 13.937 9.789 1.00 92.44 160 PRO A CA 1
ATOM 1259 C C . PRO A 1 160 ? -5.035 15.100 8.817 1.00 92.44 160 PRO A C 1
ATOM 1261 O O . PRO A 1 160 ? -5.491 15.042 7.682 1.00 92.44 160 PRO A O 1
ATOM 1264 N N . LEU A 1 161 ? -4.280 16.134 9.206 1.00 93.94 161 LEU A N 1
ATOM 1265 C CA . LEU A 1 161 ? -4.009 17.277 8.331 1.00 93.94 161 LEU A CA 1
ATOM 1266 C C . LEU A 1 161 ? -3.113 16.903 7.142 1.00 93.94 161 LEU A C 1
ATOM 1268 O O . LEU A 1 161 ? -3.413 17.277 6.011 1.00 93.94 161 LEU A O 1
ATOM 1272 N N . VAL A 1 162 ? -2.036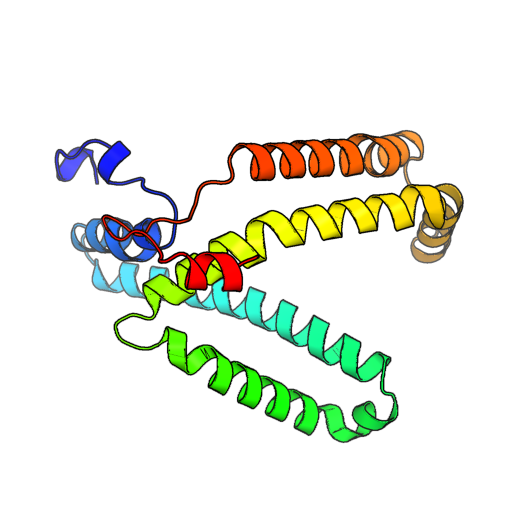 16.147 7.367 1.00 93.62 162 VAL A N 1
ATOM 1273 C CA . VAL A 1 162 ? -1.122 15.710 6.299 1.00 93.62 162 VAL A CA 1
ATOM 1274 C C . VAL A 1 162 ? -1.825 14.748 5.347 1.00 93.62 162 VAL A C 1
ATOM 1276 O O . VAL A 1 162 ? -1.750 14.938 4.134 1.00 93.62 162 VAL A O 1
ATOM 1279 N N . THR A 1 163 ? -2.549 13.754 5.870 1.00 92.12 163 THR A N 1
ATOM 1280 C CA . THR A 1 163 ? -3.309 12.813 5.027 1.00 92.12 163 THR A CA 1
ATOM 1281 C C . THR A 1 163 ? -4.390 13.520 4.216 1.00 92.12 163 THR A C 1
ATOM 1283 O O . THR A 1 163 ? -4.529 13.239 3.028 1.00 92.12 163 THR A O 1
ATOM 1286 N N . LEU A 1 164 ? -5.077 14.507 4.797 1.00 92.06 164 LEU A N 1
ATOM 1287 C CA . LEU A 1 164 ? -6.073 15.319 4.100 1.00 92.06 164 LEU A CA 1
ATOM 1288 C C . LEU A 1 164 ? -5.448 16.193 3.000 1.00 92.06 164 LEU A C 1
ATOM 1290 O O . LEU A 1 164 ? -5.968 16.233 1.886 1.00 92.06 164 LEU A O 1
ATOM 1294 N N . ILE A 1 165 ? -4.311 16.850 3.260 1.00 93.44 165 ILE A N 1
ATOM 1295 C CA . ILE A 1 165 ? -3.594 17.637 2.239 1.00 93.44 165 ILE A CA 1
ATOM 1296 C C . ILE A 1 165 ? -3.158 16.750 1.074 1.00 93.44 165 ILE A C 1
ATOM 1298 O O . ILE A 1 165 ? -3.325 17.137 -0.087 1.00 93.44 165 ILE A O 1
ATOM 1302 N N . ILE A 1 166 ? -2.601 15.572 1.364 1.00 91.38 166 ILE A N 1
ATOM 1303 C CA . ILE A 1 166 ? -2.171 14.629 0.330 1.00 91.38 166 ILE A CA 1
ATOM 1304 C C . ILE A 1 166 ? -3.385 14.129 -0.452 1.00 91.38 166 ILE A C 1
ATOM 1306 O O . ILE A 1 166 ? -3.356 14.175 -1.676 1.00 91.38 166 ILE A O 1
ATOM 1310 N N . PHE A 1 167 ? -4.476 13.757 0.221 1.00 89.88 167 PHE A N 1
ATOM 1311 C CA . PHE A 1 167 ? -5.712 13.325 -0.429 1.00 89.88 167 PHE A CA 1
ATOM 1312 C C . PHE A 1 167 ? -6.238 14.376 -1.417 1.00 89.88 167 PHE A C 1
ATOM 1314 O O . PHE A 1 167 ? -6.417 14.076 -2.596 1.00 89.88 167 PHE A O 1
ATOM 1321 N N . PHE A 1 168 ? -6.397 15.634 -0.990 1.00 90.31 168 PHE A N 1
ATOM 1322 C CA . PHE A 1 168 ? -6.849 16.701 -1.889 1.00 90.31 168 PHE A CA 1
ATOM 1323 C C . PHE A 1 168 ? -5.850 16.989 -3.010 1.00 90.31 168 PHE A C 1
ATOM 1325 O O . PHE A 1 168 ? -6.256 17.236 -4.144 1.00 90.31 168 PHE A O 1
ATOM 1332 N N . SER A 1 169 ? -4.548 16.925 -2.729 1.00 88.81 169 SER A N 1
ATOM 1333 C CA . SER A 1 169 ? -3.513 17.099 -3.752 1.00 88.81 169 SER A CA 1
ATOM 1334 C C . SER A 1 169 ? -3.583 16.004 -4.816 1.00 88.81 169 SER A C 1
ATOM 1336 O O . SER A 1 169 ? -3.464 16.311 -6.001 1.00 88.81 169 SER A O 1
ATOM 1338 N N . THR A 1 170 ? -3.817 14.754 -4.410 1.00 86.31 170 THR A N 1
ATOM 1339 C CA . THR A 1 170 ? -4.010 13.610 -5.307 1.00 86.31 170 THR A CA 1
ATOM 1340 C C . THR A 1 170 ? -5.281 13.772 -6.133 1.00 86.31 170 THR A C 1
ATOM 1342 O O . THR A 1 170 ? -5.230 13.576 -7.341 1.00 86.31 170 THR A O 1
ATOM 1345 N N . VAL A 1 171 ? -6.389 14.222 -5.533 1.00 85.69 171 VAL A N 1
ATOM 1346 C CA . VAL A 1 171 ? -7.650 14.481 -6.253 1.00 85.69 171 VAL A CA 1
ATOM 1347 C C . VAL A 1 171 ? -7.502 15.615 -7.274 1.00 85.69 171 VAL A C 1
ATOM 1349 O O . VAL A 1 171 ? -7.938 15.478 -8.411 1.00 85.69 171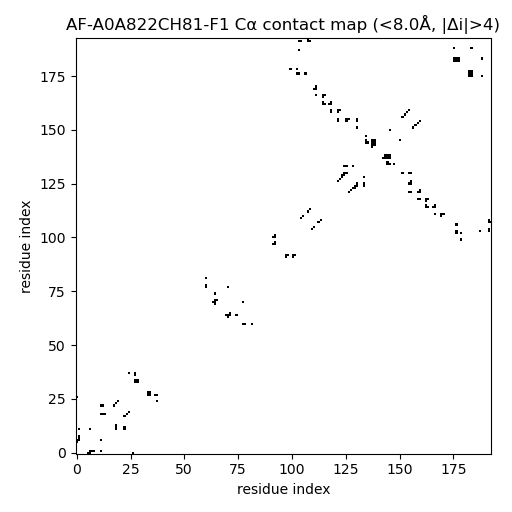 VAL A O 1
ATOM 1352 N N . ILE A 1 172 ? -6.851 16.727 -6.915 1.00 86.50 172 ILE A N 1
ATOM 1353 C CA . ILE A 1 172 ? -6.646 17.870 -7.826 1.00 86.50 172 ILE A CA 1
ATOM 1354 C C . ILE A 1 172 ? -5.695 17.508 -8.971 1.00 86.50 172 ILE A C 1
ATOM 1356 O O . ILE A 1 172 ? -5.871 17.958 -10.103 1.00 86.50 172 ILE A O 1
ATOM 1360 N N . ARG A 1 173 ? -4.655 16.722 -8.678 1.00 81.31 173 ARG A N 1
ATOM 1361 C CA . ARG A 1 173 ? -3.681 16.262 -9.676 1.00 81.31 173 ARG A CA 1
ATOM 1362 C C . ARG A 1 173 ? -4.142 15.022 -10.426 1.00 81.31 173 ARG A C 1
ATOM 1364 O O . ARG A 1 173 ? -3.410 14.579 -11.310 1.00 81.31 173 ARG A O 1
ATOM 1371 N N . PHE A 1 174 ? -5.319 14.491 -10.103 1.00 78.25 174 PHE A N 1
ATOM 1372 C CA . PHE A 1 174 ? -5.859 13.324 -10.765 1.00 78.25 174 PHE A CA 1
ATOM 1373 C C . PHE A 1 174 ? -6.034 13.633 -12.250 1.00 78.25 174 PHE A C 1
ATOM 1375 O O . PHE A 1 174 ? -6.838 14.474 -12.657 1.00 78.25 174 PHE A O 1
ATOM 1382 N N . ARG A 1 175 ? -5.233 12.963 -13.069 1.00 72.25 175 ARG A N 1
ATOM 1383 C CA . ARG A 1 175 ? -5.391 12.935 -14.517 1.00 72.25 175 ARG A CA 1
ATOM 1384 C C . ARG A 1 175 ? -5.665 11.500 -14.908 1.00 72.25 175 ARG A C 1
ATOM 1386 O O . ARG A 1 175 ? -5.193 10.583 -14.243 1.00 72.25 175 ARG A O 1
ATOM 1393 N N . THR A 1 176 ? -6.429 11.320 -15.981 1.00 71.31 176 THR A N 1
ATOM 1394 C CA . THR A 1 176 ? -6.605 9.999 -16.586 1.00 71.31 176 THR A CA 1
ATOM 1395 C C . THR A 1 176 ? -5.222 9.391 -16.810 1.00 71.31 176 THR A C 1
ATOM 1397 O O . THR A 1 176 ? -4.391 10.070 -17.427 1.00 71.31 176 THR A O 1
ATOM 1400 N N . PRO A 1 177 ? -4.947 8.183 -16.284 1.00 70.50 177 PRO A N 1
ATOM 1401 C CA . PRO A 1 177 ? -3.645 7.563 -16.466 1.00 70.50 177 PRO A CA 1
ATOM 1402 C C . PRO A 1 177 ? -3.376 7.434 -17.963 1.00 70.50 177 PRO A C 1
ATOM 1404 O O . PRO A 1 177 ? -4.300 7.211 -18.742 1.00 70.50 177 PRO A O 1
ATOM 1407 N N . THR A 1 178 ? -2.130 7.618 -18.382 1.00 72.31 178 THR A N 1
ATOM 1408 C CA . THR A 1 178 ? -1.693 7.419 -19.766 1.00 72.31 178 THR A CA 1
ATOM 1409 C C . THR A 1 178 ? -0.389 6.638 -19.750 1.00 72.31 178 THR A C 1
ATOM 1411 O O . THR A 1 178 ? 0.487 6.892 -18.927 1.00 72.31 178 THR A O 1
ATOM 1414 N N . GLU A 1 179 ? -0.265 5.659 -20.643 1.00 70.12 179 GLU A N 1
ATOM 1415 C CA . GLU A 1 179 ? 0.953 4.855 -20.792 1.00 70.12 179 GLU A CA 1
ATOM 1416 C C . GLU A 1 179 ? 1.591 5.173 -22.144 1.00 70.12 179 GLU A C 1
ATOM 1418 O O . GLU A 1 179 ? 1.149 4.707 -23.199 1.00 70.12 179 GLU A O 1
ATOM 1423 N N . GLY A 1 180 ? 2.609 6.036 -22.125 1.00 71.88 180 GLY A N 1
ATOM 1424 C CA . GLY A 1 180 ? 3.227 6.569 -23.338 1.00 71.88 180 GLY A CA 1
ATOM 1425 C C . GLY A 1 180 ? 2.229 7.370 -24.182 1.00 71.88 180 GLY A C 1
ATOM 1426 O O . GLY A 1 180 ? 1.738 8.405 -23.743 1.00 71.88 180 GLY A O 1
ATOM 1427 N N . ASN A 1 181 ? 1.935 6.882 -25.392 1.00 70.19 181 ASN A N 1
ATOM 1428 C CA . ASN A 1 181 ? 0.976 7.496 -26.325 1.00 70.19 181 ASN A CA 1
ATOM 1429 C C . ASN A 1 181 ? -0.428 6.864 -26.262 1.00 70.19 181 ASN A C 1
ATOM 1431 O O . ASN A 1 181 ? -1.273 7.183 -27.097 1.00 70.19 181 ASN A O 1
ATOM 1435 N N . TYR A 1 182 ? -0.670 5.927 -25.341 1.00 77.62 182 TYR A N 1
ATOM 1436 C CA . TYR A 1 182 ? -1.959 5.253 -25.221 1.00 77.62 182 TYR A CA 1
ATOM 1437 C C . TYR A 1 182 ? -2.852 5.961 -24.198 1.00 77.62 182 TYR A C 1
ATOM 1439 O O . TYR A 1 182 ? -2.530 6.019 -23.007 1.00 77.62 182 TYR A O 1
ATOM 1447 N N . GLU A 1 183 ? -3.988 6.471 -24.672 1.00 82.19 183 GLU A N 1
ATOM 1448 C CA . GLU A 1 183 ? -5.061 6.987 -23.825 1.00 82.19 183 GLU A CA 1
ATOM 1449 C C . GLU A 1 183 ? -6.048 5.870 -23.489 1.00 82.19 183 GLU A C 1
ATOM 1451 O O . GLU A 1 183 ? -6.524 5.143 -24.366 1.00 82.19 183 GLU A O 1
ATOM 1456 N N . TYR A 1 184 ? -6.363 5.731 -22.202 1.00 83.75 184 TYR A N 1
ATOM 1457 C CA . TYR A 1 184 ? -7.272 4.687 -21.754 1.00 83.75 184 TYR A CA 1
ATOM 1458 C C . TYR A 1 184 ? -8.711 5.014 -22.169 1.00 83.75 184 TYR A C 1
ATOM 1460 O O . TYR A 1 184 ? -9.180 6.139 -21.968 1.00 83.75 184 TYR A O 1
ATOM 1468 N N . PRO A 1 185 ? -9.447 4.032 -22.713 1.00 87.06 185 PRO A N 1
ATOM 1469 C CA . PRO A 1 185 ? -10.830 4.231 -23.108 1.00 87.06 185 PRO A CA 1
ATOM 1470 C C . PRO A 1 185 ? -11.721 4.483 -21.885 1.00 87.06 185 PRO A C 1
ATOM 1472 O O . PRO A 1 185 ? -11.445 4.012 -20.781 1.00 87.06 185 PRO A O 1
ATOM 1475 N N . ALA A 1 186 ? -12.843 5.179 -22.088 1.00 85.00 186 ALA A N 1
ATOM 1476 C CA . ALA A 1 186 ? -13.731 5.602 -21.001 1.00 85.00 186 ALA A CA 1
ATOM 1477 C C . ALA A 1 186 ? -14.226 4.445 -20.111 1.00 85.00 186 ALA A C 1
ATOM 1479 O O . ALA A 1 186 ? -14.378 4.629 -18.906 1.00 85.00 186 ALA A O 1
ATOM 1480 N N . TYR A 1 187 ? -14.420 3.243 -20.670 1.00 87.50 187 TYR A N 1
ATOM 1481 C CA . TYR A 1 187 ? -14.814 2.066 -19.889 1.00 87.50 187 TYR A CA 1
ATOM 1482 C C . TYR A 1 187 ? -13.721 1.608 -18.911 1.00 87.50 187 TYR A C 1
ATOM 1484 O O . TYR A 1 187 ? -14.039 1.118 -17.835 1.00 87.50 187 TYR A O 1
ATOM 1492 N N . ALA A 1 188 ? -12.441 1.772 -19.261 1.00 83.31 188 ALA A N 1
ATOM 1493 C CA . ALA A 1 188 ? -11.324 1.406 -18.394 1.00 83.31 188 ALA A CA 1
ATOM 1494 C C . ALA A 1 188 ? -11.194 2.400 -17.234 1.00 83.31 188 ALA A C 1
ATOM 1496 O O . ALA A 1 188 ? -10.989 1.993 -16.096 1.00 83.31 188 ALA A O 1
ATOM 1497 N N . ASN A 1 189 ? -11.419 3.688 -17.504 1.00 83.56 189 ASN A N 1
ATOM 1498 C CA . ASN A 1 189 ? -11.477 4.709 -16.458 1.00 83.56 189 ASN A CA 1
ATOM 1499 C C . ASN A 1 189 ? -12.680 4.502 -15.526 1.00 83.56 189 ASN A C 1
ATOM 1501 O O . ASN A 1 189 ? -12.559 4.710 -14.325 1.00 83.56 189 ASN A O 1
ATOM 1505 N N . ALA A 1 190 ? -13.826 4.065 -16.060 1.00 84.19 190 ALA A N 1
ATOM 1506 C CA . ALA A 1 190 ? -14.999 3.719 -15.256 1.00 84.19 190 ALA A CA 1
ATOM 1507 C C . ALA A 1 190 ? -14.793 2.454 -14.405 1.00 84.19 190 ALA A C 1
ATOM 1509 O O . ALA A 1 190 ? -15.387 2.350 -13.345 1.00 84.19 190 ALA A O 1
ATOM 1510 N N . LEU A 1 191 ? -13.966 1.508 -14.862 1.00 85.31 191 LEU A N 1
ATOM 1511 C CA . LEU A 1 191 ? -13.556 0.334 -14.082 1.00 85.31 191 LEU A CA 1
ATOM 1512 C C . LEU A 1 191 ? -12.568 0.675 -12.959 1.00 85.31 191 LEU A C 1
ATOM 1514 O O . LEU A 1 191 ? -12.482 -0.074 -11.992 1.00 85.31 191 LEU A O 1
ATOM 1518 N N . GLY A 1 192 ? -11.782 1.742 -13.124 1.00 80.88 192 GLY A N 1
ATOM 1519 C CA . GLY A 1 192 ? -10.814 2.185 -12.123 1.00 80.88 192 GLY A CA 1
ATOM 1520 C C . GLY A 1 192 ? -11.429 2.970 -10.959 1.00 80.88 192 GLY A C 1
ATOM 1521 O O . GLY A 1 192 ? -10.903 2.894 -9.851 1.00 80.88 192 GLY A O 1
ATOM 1522 N N . TRP A 1 193 ? -12.504 3.727 -11.208 1.00 81.44 193 TRP A N 1
ATOM 1523 C CA . TRP A 1 193 ? -13.262 4.467 -10.186 1.00 81.44 193 TRP A CA 1
ATOM 1524 C C . TRP A 1 193 ? -14.131 3.552 -9.320 1.00 81.44 193 TRP A C 1
ATOM 1526 O O . TRP A 1 193 ? -14.178 3.809 -8.096 1.00 81.44 193 TRP A O 1
#

Secondary structure (DSSP, 8-state):
-HHHH---HHHH---SHHIIIIIHHHHHTTSTTHHHHHHHHHHHHHHHHHHHHHHHHHHHHHHHHHH-TTGGGGHHHHHHHHHHHHHHHHGGGGSTTHHHHHHHHIIIIIHHHHHHHHHHHHHIIIIIIIHHHHHHHHHHHHSS---HHHHHIIIIIIHHHHHHHHHHHHHHT----EETTEEPPHHHHHHH-

Radius of gyration: 22.41 Å; Cα contacts (8 Å, |Δi|>4): 114; chains: 1; bounding box: 48×43×58 Å

Nearest PDB structures (foldseek):
  8y2g-assembly1_A  TM=9.447E-01  e=1.345E-09  Homo sapiens
  4xpa-assembly1_A  TM=9.738E-01  e=2.090E-09  Drosophila melanogaster
  9eo4-assembly1_B  TM=9.579E-01  e=2.209E-09  Homo sapiens
  4xpt-assembly1_A  TM=9.449E-01  e=9.140E-10  Drosophila melanogaster
  8wtw-assembly1_A  TM=9.344E-01  e=3.433E-09  Homo sapiens

Mean predicted aligned error: 7.49 Å

Foldseek 3Di:
DCVVPVDDVVVQPDDDPCNLPPNVLVVLVPDDVSVVVVVVSVVVVVVVVVVVVVVVLCVVLVVVCVVPVVCVVVSVVSSVVVVVVVVVVCVCLPDPCNVVVVQLCCLLVPQQVVLVVQLVVLCCVPPVVHPVNVQVVVCVVVVDGPPVVVVCCVRVPPRNVVSVVSNVVSVVPDDQDDDVPDGDDPVSVVVSD